Protein 6PUQ (pdb70)

Solvent-accessible surface area: 8574 Å² total; per-residue (Å²): 132,72,6,97,75,1,74,8,73,21,0,10,0,0,14,1,26,79,74,32,62,2,68,103,18,0,51,54,0,0,79,81,0,68,81,46,8,133,14,160,98,9,83,53,26,27,6,56,183,37,85,18,86,94,56,4,23,111,22,121,57,67,6,0,4,0,0,0,0,14,24,66,56,118,163,23,43,0,52,148,4,14,60,19,2,56,86,11,36,101,32,166,176,45,116,90,124,21,0,111,129,10,39,0,0,0,0,0,0,4,9,25,103,125,124,83,62,57,141,75,29,1,64,1,0,65,15,0,15,104,63,0,27,114,1,5,4,107,100,12,4,77,50,11,75,5,23,56,87,70,123,148,54,95,4,51,105,33,0,42,61,18,0,56,98,0,14,118,109,2,137

InterPro domains:
  IPR001226 Flavodoxin, conserved site [PS00201] (90-106)
  IPR007197 Radical SAM [PF04055] (360-537)
  IPR007197 Radical SAM [PS51918] (346-583)
  IPR007197 Radical SAM [SFLDS00029] (304-613)
  IPR008254 Flavodoxin/nitric oxide synthase [PF00258] (90-239)
  IPR008254 Flavodoxin/nitric oxide synthase [PS50902] (88-244)
  IPR013785 Aldolase-type TIM barrel [G3DSA:3.20.20.70] (288-625)
  IPR013917 tRNA wybutosine-synthesis [PF08608] (541-611)
  IPR029039 Flavoprotein-like superfamily [G3DSA:3.40.50.360] (50-260)
  IPR029039 Flavoprotein-like superfamily [SSF52218] (87-249)
  IPR034556 S-adenosyl-L-methionine-dependent tRNA 4-demethylwyosine synthase [PTHR13930] (19-675)
  IPR034556 S-adenosyl-L-methionine-dependent tRNA 4-demethylwyosine synthase [SFLDF00284] (304-613)
  IPR058240 Radical SAM superfamily [SSF102114] (359-538)

Sequence (171 aa):
RRKKLTDISACSINIFYSTLGGSTQKFAEHVADDRIRSSLQTELVEILNLDYIDLDEYFSKKGNSNTVYLVLLLPSYAIESSIDYFLLSSALQTTIDDFFRIVARPLEKLRGFAVLGFGDFEQYAGDLFCCYQAIAADQRLAKKLGAQQRIAPLGVVNNVKLEEKKAQVVYEAMMEAWTDLFLQYAK

Secondary structure (DSSP, 8-state):
-HHHHTT-SEEEEEE--SSSHHHHHHHHHHHHHHHHHT-S-EEEEETTTS-HHHHHSS--TTEEEEEEEE--SS--HHHHHHHHHHHHHH-TTS-S-TTTTSSEEEEEEEE-HHHH-STTTTHHHHHHHHHHHHTT--B-SPPEEEETTS-HHHHHHHHHHHHHHHHHHH-

Structure (mmCIF, N/CA/C/O backbone):
data_6PUQ
#
_entry.id   6PUQ
#
_cell.length_a   28.298
_cell.length_b   73.087
_cell.length_c   42.518
_cell.angle_alpha   90.000
_cell.angle_beta   91.860
_cell.angle_gamma   90.000
#
_symmetry.space_group_name_H-M   'P 1 21 1'
#
loop_
_entity.id
_entity.type
_entity.pdbx_description
1 polymer 'Wybutosine biosynthesis protein Tyw1'
2 non-polymer 'FLAVIN MONONUCLEOTIDE'
3 non-polymer 'MAGNESIUM ION'
4 non-polymer DI(HYDROXYETHYL)ETHER
5 non-polymer 'ACETATE ION'
6 water water
#
loop_
_atom_site.group_PDB
_atom_site.id
_atom_site.type_symbol
_atom_site.label_atom_id
_atom_site.label_alt_id
_atom_site.label_comp_id
_atom_site.label_asym_id
_atom_site.label_entity_id
_atom_site.label_seq_id
_atom_site.pdbx_PDB_ins_code
_atom_site.Cartn_x
_atom_site.Cartn_y
_atom_site.Cartn_z
_atom_site.occupancy
_atom_site.B_iso_or_equiv
_atom_site.auth_seq_id
_atom_site.auth_comp_id
_atom_site.auth_asym_id
_atom_site.auth_atom_id
_atom_site.pdbx_PDB_model_num
ATOM 1 N N A ARG A 1 49 ? -9.050 -39.663 -11.918 0.50 42.41 78 ARG A N 1
ATOM 2 N N B ARG A 1 49 ? -10.210 -39.053 -11.972 0.50 45.05 78 ARG A N 1
ATOM 3 C CA A ARG A 1 49 ? -9.437 -38.362 -12.451 0.50 43.31 78 ARG A CA 1
ATOM 4 C CA B ARG A 1 49 ? -10.310 -37.666 -12.410 0.50 43.07 78 ARG A CA 1
ATOM 5 C C A ARG A 1 49 ? -8.414 -37.277 -12.120 0.50 45.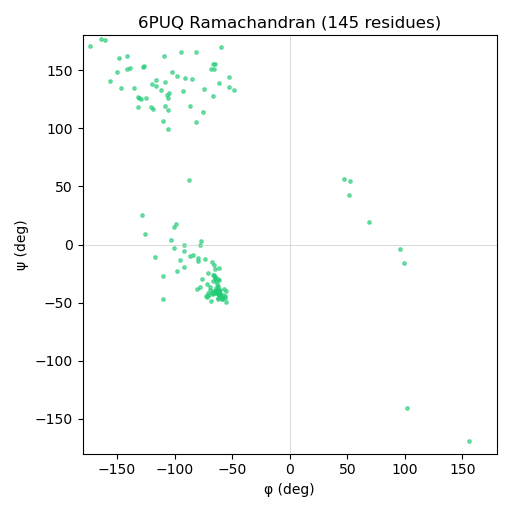34 78 ARG A C 1
ATOM 6 C C B ARG A 1 49 ? -9.036 -36.876 -12.095 0.50 45.81 78 ARG A C 1
ATOM 7 O O A ARG A 1 49 ? -7.707 -37.337 -11.107 0.50 38.87 78 ARG A O 1
ATOM 8 O O B ARG A 1 49 ? -8.527 -36.916 -10.973 0.50 44.30 78 ARG A O 1
ATOM 23 N N A LYS A 1 50 ? -8.365 -36.272 -12.992 0.50 43.70 79 LYS A N 1
ATOM 24 N N B LYS A 1 50 ? -8.533 -36.152 -13.098 0.50 43.87 79 LYS A N 1
ATOM 25 C CA A LYS A 1 50 ? -7.345 -35.235 -12.910 0.50 45.63 79 LYS A CA 1
ATOM 26 C CA B LYS A 1 50 ? -7.379 -35.286 -12.888 0.50 45.65 79 LYS A CA 1
ATOM 27 C C A LYS A 1 50 ? -7.646 -34.214 -11.818 0.50 43.36 79 LYS A C 1
ATOM 28 C C B LYS A 1 50 ? -7.653 -34.212 -11.843 0.50 43.36 79 LYS A C 1
ATOM 29 O O A LYS A 1 50 ? -6.711 -33.647 -11.240 0.50 38.43 79 LYS A O 1
ATOM 30 O O B LYS A 1 50 ? -6.705 -33.607 -11.326 0.50 38.45 79 LYS A O 1
ATOM 41 N N . LEU A 1 51 ? -8.926 -33.966 -11.517 1.00 37.39 80 LEU A N 1
ATOM 42 C CA . LEU A 1 51 ? -9.251 -33.071 -10.408 1.00 40.48 80 LEU A CA 1
ATOM 43 C C . LEU A 1 51 ? -8.747 -33.629 -9.087 1.00 40.16 80 LEU A C 1
ATOM 44 O O . LEU A 1 51 ? -8.213 -32.887 -8.253 1.00 40.80 80 LEU A O 1
ATOM 49 N N . THR A 1 52 ? -8.926 -34.935 -8.864 1.00 38.47 81 THR A N 1
ATOM 50 C CA . THR A 1 52 ? -8.412 -35.544 -7.644 1.00 40.39 81 THR A CA 1
ATOM 51 C C . THR A 1 52 ? -6.892 -35.502 -7.601 1.00 35.07 81 THR A C 1
ATOM 52 O O . THR A 1 52 ? -6.303 -35.477 -6.514 1.00 41.52 81 THR A O 1
ATOM 56 N N . ASP A 1 53 ? -6.248 -35.490 -8.772 1.00 38.27 82 ASP A N 1
ATOM 57 C CA . ASP A 1 53 ? -4.795 -35.387 -8.846 1.00 40.54 82 ASP A CA 1
ATOM 58 C C . ASP A 1 53 ? -4.291 -34.048 -8.321 1.00 38.56 82 ASP A C 1
ATOM 59 O O . ASP A 1 53 ? -3.146 -33.951 -7.860 1.00 40.02 82 ASP A O 1
ATOM 64 N N . ILE A 1 54 ? -5.105 -33.000 -8.410 1.00 31.67 83 ILE A N 1
ATOM 65 C CA . ILE A 1 54 ? -4.728 -31.699 -7.880 1.00 32.97 83 ILE A CA 1
ATOM 66 C C . ILE A 1 54 ? -5.340 -31.464 -6.499 1.00 33.92 83 ILE A C 1
ATOM 67 O O . ILE A 1 54 ? -5.373 -30.330 -6.023 1.00 31.08 83 ILE A O 1
ATOM 72 N N . SER A 1 55 ? -5.790 -32.536 -5.837 1.00 29.52 84 SER A N 1
ATOM 73 C CA . SER A 1 55 ? -6.342 -32.493 -4.485 1.00 33.29 84 SER A CA 1
ATOM 74 C C . SER A 1 55 ? -7.431 -31.438 -4.362 1.00 28.95 84 SER A C 1
ATOM 75 O O . SER A 1 55 ? -7.492 -30.693 -3.383 1.00 31.40 84 SER A O 1
ATOM 78 N N . ALA A 1 56 ? -8.301 -31.371 -5.367 1.00 30.33 85 ALA A N 1
ATOM 79 C CA . ALA A 1 56 ? -9.367 -30.383 -5.394 1.00 28.60 85 ALA A CA 1
ATOM 80 C C . ALA A 1 56 ? -10.701 -31.069 -5.628 1.00 30.73 85 ALA A C 1
ATOM 81 O O . ALA A 1 56 ? -10.767 -32.131 -6.253 1.00 31.88 85 ALA A O 1
ATOM 83 N N . CYS A 1 57 ? -11.768 -30.438 -5.139 1.00 27.33 86 CYS A N 1
ATOM 84 C CA . CYS A 1 57 ? -13.121 -30.898 -5.421 1.00 30.26 86 CYS A CA 1
ATOM 85 C C . CYS A 1 57 ? -13.783 -30.138 -6.559 1.00 34.41 86 CYS A C 1
ATOM 86 O O . CYS A 1 57 ? -14.719 -30.665 -7.173 1.00 33.11 86 CYS A O 1
ATOM 89 N N . SER A 1 58 ? -13.328 -28.922 -6.847 1.00 24.86 87 SER A N 1
ATOM 90 C CA . SER A 1 58 ? -13.902 -28.096 -7.905 1.00 27.97 87 SER A CA 1
ATOM 91 C C . SER A 1 58 ? -13.024 -26.862 -8.053 1.00 22.61 87 SER A C 1
ATOM 92 O O . SER A 1 58 ? -12.124 -26.614 -7.246 1.00 20.50 87 SER A O 1
ATOM 95 N N . ILE A 1 59 ? -13.293 -26.091 -9.100 1.00 26.12 88 ILE A N 1
ATOM 96 C CA . ILE A 1 59 ? -12.514 -24.899 -9.399 1.00 22.87 88 ILE A CA 1
ATOM 97 C C . ILE A 1 59 ? -13.484 -23.750 -9.593 1.00 23.19 88 ILE A C 1
ATOM 98 O O . ILE A 1 59 ? -14.437 -23.871 -10.374 1.00 25.06 88 ILE A O 1
ATOM 103 N N . ASN A 1 60 ? -13.290 -22.672 -8.837 1.00 19.07 89 ASN A N 1
ATOM 104 C CA . ASN A 1 60 ? -14.062 -21.444 -8.992 1.00 21.76 89 ASN A CA 1
ATOM 105 C C . ASN A 1 60 ? -13.174 -20.412 -9.668 1.00 26.17 89 ASN A C 1
ATOM 106 O O . ASN A 1 60 ? -12.057 -20.154 -9.201 1.00 20.65 89 ASN A O 1
ATOM 111 N N . ILE A 1 61 ? -13.652 -19.845 -10.774 1.00 19.10 90 ILE A N 1
ATOM 112 C CA . ILE A 1 61 ? -12.925 -18.794 -11.479 1.00 20.69 90 ILE A CA 1
ATOM 113 C C . ILE A 1 61 ? -13.698 -17.498 -11.283 1.00 22.88 90 ILE A C 1
ATOM 114 O O . ILE A 1 61 ? -14.784 -17.305 -11.855 1.00 21.63 90 ILE A O 1
ATOM 119 N N . PHE A 1 62 ? -13.149 -16.633 -10.439 1.00 16.81 91 PHE A N 1
ATOM 120 C CA . PHE A 1 62 ? -13.705 -15.318 -10.168 1.00 14.74 91 PHE A CA 1
ATOM 121 C C . PHE A 1 62 ? -13.115 -14.297 -11.126 1.00 20.41 91 PHE A C 1
ATOM 122 O O . PHE A 1 62 ? -11.926 -14.355 -11.472 1.00 19.08 91 PHE A O 1
ATOM 130 N N . TYR A 1 63 ? -13.946 -13.348 -11.545 1.00 17.37 92 TYR A N 1
ATOM 131 C CA . TYR A 1 63 ? -13.423 -12.268 -12.362 1.00 14.92 92 TYR A CA 1
ATOM 132 C C . TYR A 1 63 ? -14.222 -11.013 -12.077 1.00 17.72 92 TYR A C 1
ATOM 133 O O . TYR A 1 63 ? -15.333 -11.062 -11.536 1.00 17.66 92 TYR A O 1
ATOM 142 N N . SER A 1 64 ? -13.624 -9.884 -12.423 1.00 20.52 93 SER A N 1
ATOM 143 C CA . SER A 1 64 ? -14.313 -8.609 -12.517 1.00 20.15 93 SER A CA 1
ATOM 144 C C . SER A 1 64 ? -14.041 -8.044 -13.899 1.00 21.83 93 SER A C 1
ATOM 145 O O . SER A 1 64 ? -13.026 -8.379 -14.523 1.00 17.60 93 SER A O 1
ATOM 148 N N . THR A 1 65 ? -14.961 -7.204 -14.387 1.00 20.42 94 THR A N 1
ATOM 149 C CA . THR A 1 65 ? -14.802 -6.620 -15.713 1.00 20.75 94 THR A CA 1
ATOM 150 C C . THR A 1 65 ? -15.589 -5.316 -15.790 1.00 27.68 94 THR A C 1
ATOM 151 O O . THR A 1 65 ? -16.694 -5.212 -15.243 1.00 27.04 94 THR A O 1
ATOM 155 N N . LEU A 1 66 ? -14.995 -4.321 -16.455 1.00 28.49 95 LEU A N 1
ATOM 156 C CA . LEU A 1 66 ? -15.651 -3.069 -16.814 1.00 23.62 95 LEU A CA 1
ATOM 157 C C . LEU A 1 66 ? -15.884 -2.947 -18.312 1.00 34.27 95 LEU A C 1
ATOM 158 O O . LEU A 1 66 ? -16.981 -2.577 -18.741 1.00 33.66 95 LEU A O 1
ATOM 163 N N . GLY A 1 67 ? -14.870 -3.250 -19.125 1.00 26.63 96 GLY A N 1
ATOM 164 C CA . GLY A 1 67 ? -15.008 -3.234 -20.567 1.00 26.98 96 GLY A CA 1
ATOM 165 C C . GLY A 1 67 ? -15.393 -4.551 -21.199 1.00 25.48 96 GLY A C 1
ATOM 166 O O . GLY A 1 67 ? -15.599 -4.603 -22.415 1.00 28.68 96 GLY A O 1
ATOM 167 N N . GLY A 1 68 ? -15.469 -5.635 -20.417 1.00 22.13 97 GLY A N 1
ATOM 168 C CA . GLY A 1 68 ? -15.886 -6.930 -20.908 1.00 21.17 97 GLY A CA 1
ATOM 169 C C . GLY A 1 68 ? -14.773 -7.913 -21.233 1.00 22.48 97 GLY A C 1
ATOM 170 O O . GLY A 1 68 ? -15.054 -9.113 -21.357 1.00 21.80 97 GLY A O 1
ATOM 171 N N . SER A 1 69 ? -13.522 -7.462 -21.372 1.00 22.37 98 SER A N 1
ATOM 172 C CA . SER A 1 69 ? -12.500 -8.375 -21.876 1.00 20.15 98 SER A CA 1
ATOM 173 C C . SER A 1 69 ? -12.133 -9.442 -20.850 1.00 18.33 98 SER A C 1
ATOM 174 O O . SER A 1 69 ? -11.977 -10.614 -21.207 1.00 19.57 98 SER A O 1
ATOM 177 N N . THR A 1 70 ? -11.998 -9.071 -19.572 1.00 22.04 99 THR A N 1
ATOM 178 C CA . THR A 1 70 ? -11.636 -10.090 -18.586 1.00 21.58 99 THR A CA 1
ATOM 179 C C . THR A 1 70 ? -12.699 -11.178 -18.498 1.00 20.50 99 THR A C 1
ATOM 180 O O . THR A 1 70 ? -12.376 -12.342 -18.224 1.00 23.23 99 THR A O 1
ATOM 184 N N . GLN A 1 71 ? -13.968 -10.837 -18.747 1.00 20.96 100 GLN A N 1
ATOM 185 C CA . GLN A 1 71 ? -14.987 -11.874 -18.777 1.00 19.85 100 GLN A CA 1
ATOM 186 C C . GLN A 1 71 ? -14.716 -12.875 -19.889 1.00 19.70 100 GLN A C 1
ATOM 187 O O . GLN A 1 71 ? -14.801 -14.090 -19.681 1.00 22.65 100 GLN A O 1
ATOM 193 N N . LYS A 1 72 ? -14.392 -12.383 -21.085 1.00 19.56 101 LYS A N 1
ATOM 194 C CA . LYS A 1 72 ? -14.037 -13.293 -22.168 1.00 23.09 101 LYS A CA 1
ATOM 195 C C . LYS A 1 72 ? -12.819 -14.133 -21.804 1.00 23.22 101 LYS A C 1
ATOM 196 O O . LYS A 1 72 ? -12.797 -15.347 -22.040 1.00 20.60 101 LYS A O 1
ATOM 202 N N . PHE A 1 73 ? -11.803 -13.512 -21.201 1.00 22.91 102 PHE A N 1
ATOM 203 C CA . PHE A 1 73 ? -10.608 -14.268 -20.842 1.00 24.81 102 PHE A CA 1
ATOM 204 C C . PHE A 1 73 ? -10.925 -15.336 -19.798 1.00 21.00 102 PHE A C 1
ATOM 205 O O . PHE A 1 73 ? -10.419 -16.459 -19.877 1.00 21.58 102 PHE A O 1
ATOM 213 N N . ALA A 1 74 ? -11.785 -15.012 -18.827 1.00 19.27 103 ALA A N 1
ATOM 214 C CA . ALA A 1 74 ? -12.204 -15.997 -17.832 1.00 19.85 103 ALA A CA 1
ATOM 215 C C . ALA A 1 74 ? -12.921 -17.173 -18.476 1.00 22.98 103 ALA A C 1
ATOM 216 O O . ALA A 1 74 ? -12.691 -18.327 -18.099 1.00 20.41 103 ALA A O 1
ATOM 218 N N . GLU A 1 75 ? -13.803 -16.903 -19.451 1.00 23.50 104 GLU A N 1
ATOM 219 C CA . GLU A 1 75 ? -14.481 -17.992 -20.145 1.00 23.14 104 GLU A CA 1
ATOM 220 C C . GLU A 1 75 ? -13.484 -18.883 -20.886 1.00 23.86 104 GLU A C 1
ATOM 221 O O . GLU A 1 75 ? -13.625 -20.115 -20.899 1.00 24.78 104 GLU A O 1
ATOM 227 N N . HIS A 1 76 ? -12.442 -18.281 -21.466 1.00 25.23 105 HIS A N 1
ATOM 228 C CA . HIS A 1 76 ? -11.442 -19.042 -22.209 1.00 22.41 105 HIS A CA 1
ATOM 229 C C . HIS A 1 76 ? -10.592 -19.897 -21.280 1.00 24.29 105 HIS A C 1
ATOM 230 O O . HIS A 1 76 ? -10.309 -21.063 -21.581 1.00 26.51 105 HIS A O 1
ATOM 237 N N . VAL A 1 77 ? -10.170 -19.326 -20.148 1.00 24.63 106 VAL A N 1
ATOM 238 C CA . VAL A 1 77 ? -9.410 -20.081 -19.156 1.00 22.19 106 VAL A CA 1
ATOM 239 C C . VAL A 1 77 ? -10.248 -21.228 -18.613 1.00 22.88 106 VAL A C 1
ATOM 240 O O . VAL A 1 77 ? -9.761 -22.354 -18.441 1.00 24.86 106 VAL A O 1
ATOM 244 N N . ALA A 1 78 ? -11.524 -20.958 -18.336 1.00 21.20 107 ALA A N 1
ATOM 245 C CA . ALA A 1 78 ? -12.417 -21.995 -17.839 1.00 20.35 107 ALA A CA 1
ATOM 246 C C . ALA A 1 78 ? -12.521 -23.154 -18.822 1.00 25.37 107 ALA A C 1
ATOM 247 O O . ALA A 1 78 ? -12.451 -24.321 -18.425 1.00 26.02 107 ALA A O 1
ATOM 249 N N A ASP A 1 79 ? -12.682 -22.850 -20.112 0.50 25.78 108 ASP A N 1
ATOM 250 N N B ASP A 1 79 ? -12.692 -22.847 -20.113 0.50 25.78 108 ASP A N 1
ATOM 251 C CA A ASP A 1 79 ? -12.797 -23.908 -21.112 0.50 28.98 108 ASP A CA 1
ATOM 252 C CA B ASP A 1 79 ? -12.795 -23.898 -21.123 0.50 28.99 108 ASP A CA 1
ATOM 253 C C A ASP A 1 79 ? -11.504 -24.703 -21.233 0.50 32.43 108 ASP A C 1
ATOM 254 C C B ASP A 1 79 ? -11.506 -24.705 -21.214 0.50 32.44 108 ASP A C 1
ATOM 255 O O A ASP A 1 79 ? -11.535 -25.922 -21.439 0.50 31.92 108 ASP A O 1
ATOM 256 O O B ASP A 1 79 ? -11.543 -25.929 -21.379 0.50 31.91 108 ASP A O 1
ATOM 265 N N . ARG A 1 80 ? -10.355 -24.036 -21.104 1.00 27.10 109 ARG A N 1
ATOM 266 C CA . ARG A 1 80 ? -9.087 -24.755 -21.147 1.00 31.01 109 ARG A CA 1
ATOM 267 C C . ARG A 1 80 ? -8.954 -25.709 -19.962 1.00 26.01 109 ARG A C 1
ATOM 268 O O . ARG A 1 80 ? -8.530 -26.858 -20.132 1.00 31.86 109 ARG A O 1
ATOM 276 N N . ILE A 1 81 ? -9.360 -25.272 -18.761 1.00 26.11 110 ILE A N 1
ATOM 277 C CA . ILE A 1 81 ? -9.288 -26.129 -17.575 1.00 25.83 110 ILE A CA 1
ATOM 278 C C . ILE A 1 81 ? -10.290 -27.280 -17.653 1.00 33.63 110 ILE A C 1
ATOM 279 O O . ILE A 1 81 ? -10.000 -28.404 -17.222 1.00 32.76 110 ILE A O 1
ATOM 284 N N . ARG A 1 82 ? -11.493 -27.021 -18.160 1.00 31.99 111 ARG A N 1
ATOM 285 C CA . ARG A 1 82 ? -12.444 -28.112 -18.351 1.00 32.17 111 ARG A CA 1
ATOM 286 C C . ARG A 1 82 ? -11.846 -29.209 -19.223 1.00 27.50 111 ARG A C 1
ATOM 287 O O . ARG A 1 82 ? -11.936 -30.392 -18.889 1.00 39.77 111 ARG A O 1
ATOM 295 N N . SER A 1 83 ? -11.213 -28.833 -20.337 1.00 29.91 112 SER A N 1
ATOM 296 C CA . SER A 1 83 ? -10.644 -29.836 -21.239 1.00 34.03 112 SER A CA 1
ATOM 297 C C . SER A 1 83 ? -9.460 -30.550 -20.602 1.00 45.66 112 SER A C 1
ATOM 298 O O . SER A 1 83 ? -9.386 -31.784 -20.622 1.00 46.19 112 SER A O 1
ATOM 301 N N . SER A 1 84 ? -8.516 -29.789 -20.037 1.00 38.50 113 SER A N 1
ATOM 302 C CA . SER A 1 84 ? -7.299 -30.395 -19.506 1.00 39.01 113 SER A CA 1
ATOM 303 C C . SER A 1 84 ? -7.608 -31.386 -18.396 1.00 37.22 113 SER A C 1
ATOM 304 O O . SER A 1 84 ? -7.043 -32.484 -18.360 1.00 51.21 113 SER A O 1
ATOM 307 N N . LEU A 1 85 ? -8.498 -31.021 -17.483 1.00 32.65 114 LEU A N 1
ATOM 308 C CA . LEU A 1 85 ? -8.877 -31.900 -16.389 1.00 39.65 114 LEU A CA 1
ATOM 309 C C . LEU A 1 85 ? -10.090 -32.757 -16.721 1.00 36.01 114 LEU A C 1
ATOM 310 O O . LEU A 1 85 ? -10.505 -33.557 -15.879 1.00 42.90 114 LEU A O 1
ATOM 315 N N . GLN A 1 86 ? -10.654 -32.604 -17.916 1.00 42.00 115 GLN A N 1
ATOM 316 C CA . GLN A 1 86 ? -11.814 -33.376 -18.355 1.00 46.46 115 GLN A CA 1
ATOM 317 C C . GLN A 1 86 ? -12.877 -33.397 -17.256 1.00 37.58 115 GLN A C 1
ATOM 318 O O . GLN A 1 86 ? -13.300 -34.441 -16.762 1.00 40.00 115 GLN A O 1
ATOM 324 N N . THR A 1 87 ? -13.280 -32.195 -16.848 1.00 37.23 116 THR A N 1
ATOM 325 C CA . THR A 1 87 ? -14.231 -32.016 -15.765 1.00 33.38 116 THR A CA 1
ATOM 326 C C . THR A 1 87 ? -15.208 -30.916 -16.138 1.00 29.08 116 THR A C 1
ATOM 327 O O . THR A 1 87 ? -14.893 -30.011 -16.915 1.00 34.96 116 THR A O 1
ATOM 331 N N . GLU A 1 88 ? -16.409 -31.014 -15.583 1.00 32.93 117 GLU A N 1
ATOM 332 C CA . GLU A 1 88 ? -17.391 -29.947 -15.661 1.00 38.52 117 GLU A CA 1
ATOM 333 C C . GLU A 1 88 ? -17.491 -29.166 -14.360 1.00 30.48 117 GLU A C 1
ATOM 334 O O . GLU A 1 88 ? -18.327 -28.261 -14.253 1.00 30.65 117 GLU A O 1
ATOM 340 N N . LEU A 1 89 ? -16.647 -29.492 -13.378 1.00 32.49 118 LEU A N 1
ATOM 341 C CA . LEU A 1 89 ? -16.683 -28.879 -12.049 1.00 30.56 118 LEU A CA 1
ATOM 342 C C . LEU A 1 89 ? -15.834 -27.608 -12.024 1.00 36.75 118 LEU A C 1
ATOM 343 O O . LEU A 1 89 ? -14.911 -27.448 -11.223 1.00 31.73 118 LEU A O 1
ATOM 348 N N . VAL A 1 90 ? -16.171 -26.703 -12.939 1.00 29.51 119 VAL A N 1
ATOM 349 C CA . VAL A 1 90 ? -15.521 -25.405 -13.073 1.00 26.30 119 VAL A CA 1
ATOM 350 C C . VAL A 1 90 ? -16.622 -24.359 -13.157 1.00 29.43 119 VAL A C 1
ATOM 351 O O . VAL A 1 90 ? -17.451 -24.402 -14.077 1.00 32.99 119 VAL A O 1
ATOM 355 N N . GLU A 1 91 ? -16.652 -23.444 -12.191 1.00 26.16 120 GLU A N 1
ATOM 356 C CA . GLU A 1 91 ? -17.634 -22.367 -12.142 1.00 31.93 120 GLU A CA 1
ATOM 357 C C . GLU A 1 91 ? -16.957 -21.041 -12.466 1.00 28.60 120 GLU A C 1
ATOM 358 O O . GLU A 1 91 ? -15.843 -20.779 -12.005 1.00 28.67 120 GLU A O 1
ATOM 364 N N . ILE A 1 92 ? -17.635 -20.199 -13.243 1.00 24.59 121 ILE A N 1
ATOM 365 C CA . ILE A 1 92 ? -17.194 -18.830 -13.488 1.00 24.82 121 ILE A CA 1
ATOM 366 C C . ILE A 1 92 ? -18.111 -17.892 -12.718 1.00 26.22 121 ILE A C 1
ATOM 367 O O . ILE A 1 92 ? -19.339 -17.970 -12.849 1.00 23.69 121 ILE A O 1
ATOM 372 N N . LEU A 1 93 ? -17.524 -16.992 -11.927 1.00 22.01 122 LEU A N 1
ATOM 373 C CA . LE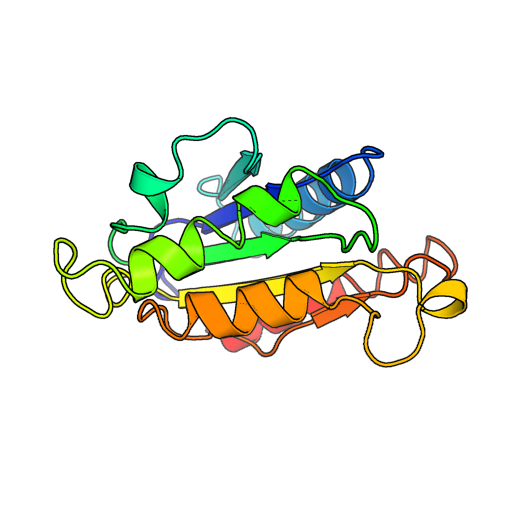U A 1 93 ? -18.290 -16.141 -11.028 1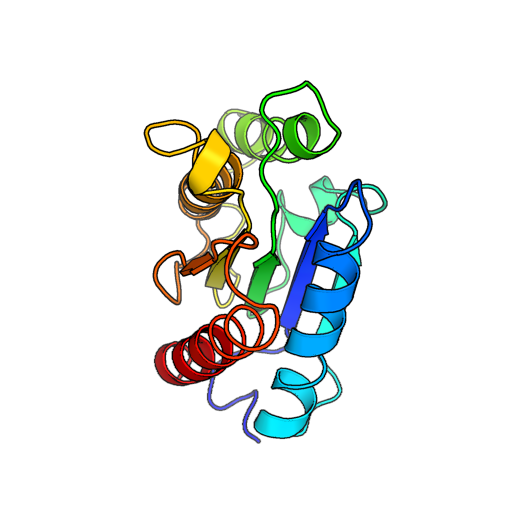.00 21.47 122 LEU A CA 1
ATOM 374 C C . LEU A 1 93 ? -17.860 -14.687 -11.171 1.00 23.27 122 LEU A C 1
ATOM 375 O O . LEU A 1 93 ? -16.669 -14.371 -11.064 1.00 21.75 122 LEU A O 1
ATOM 380 N N . ASN A 1 94 ? -18.826 -13.804 -11.407 1.00 17.20 123 ASN A N 1
ATOM 381 C CA . ASN A 1 94 ? -18.551 -12.374 -11.522 1.00 16.99 123 ASN A CA 1
ATOM 382 C C . ASN A 1 94 ? -18.574 -11.755 -10.127 1.00 20.78 123 ASN A C 1
ATOM 383 O O . ASN A 1 94 ? -19.601 -11.796 -9.427 1.00 18.39 123 ASN A O 1
ATOM 388 N N . LEU A 1 95 ? -17.437 -11.189 -9.722 1.00 19.08 124 LEU A N 1
ATOM 389 C CA . LEU A 1 95 ? -17.278 -10.676 -8.367 1.00 17.62 124 LEU A CA 1
ATOM 390 C C . LEU A 1 95 ? -18.258 -9.561 -8.049 1.00 24.11 124 LEU A C 1
ATOM 391 O O . LEU A 1 95 ? -18.501 -9.283 -6.873 1.00 21.78 124 LEU A O 1
ATOM 396 N N . ASP A 1 96 ? -18.819 -8.907 -9.065 1.00 20.66 125 ASP A N 1
ATOM 397 C CA . ASP A 1 96 ? -19.751 -7.830 -8.803 1.00 23.08 125 ASP A CA 1
ATOM 398 C C . ASP A 1 96 ? -21.145 -8.332 -8.447 1.00 21.94 125 ASP A C 1
ATOM 399 O O . ASP A 1 96 ? -21.955 -7.539 -7.963 1.00 22.27 125 ASP A O 1
ATOM 404 N N . TYR A 1 97 ? -21.453 -9.611 -8.683 1.00 19.52 126 TYR A N 1
ATOM 405 C CA . TYR A 1 97 ? -22.833 -10.080 -8.549 1.00 19.36 126 TYR A CA 1
ATOM 406 C C . TYR A 1 97 ? -22.978 -11.267 -7.608 1.00 25.94 126 TYR A C 1
ATOM 407 O O . TYR A 1 97 ? -24.066 -11.847 -7.523 1.00 29.86 126 TYR A O 1
ATOM 416 N N . ILE A 1 98 ? -21.933 -11.629 -6.879 1.00 19.48 127 ILE A N 1
ATOM 417 C CA . ILE A 1 98 ? -22.012 -12.700 -5.896 1.00 20.79 127 ILE A CA 1
ATOM 418 C C . ILE A 1 98 ? -21.937 -12.085 -4.510 1.00 20.70 127 ILE A C 1
ATOM 419 O O . ILE A 1 98 ? -21.532 -10.934 -4.335 1.00 23.01 127 ILE A O 1
ATOM 424 N N . ASP A 1 99 ? -22.353 -12.862 -3.512 1.00 19.25 128 ASP A N 1
ATOM 425 C CA . ASP A 1 99 ? -22.188 -12.472 -2.117 1.00 22.01 128 ASP A CA 1
ATOM 426 C C . ASP A 1 99 ? -20.758 -12.802 -1.708 1.00 21.51 128 ASP A C 1
ATOM 427 O O . ASP A 1 99 ? -20.422 -13.972 -1.509 1.00 22.07 128 ASP A O 1
ATOM 432 N N . LEU A 1 100 ? -19.917 -11.773 -1.590 1.00 22.83 129 LEU A N 1
ATOM 433 C CA . LEU A 1 100 ? -18.501 -12.011 -1.301 1.00 19.75 129 LEU A CA 1
ATOM 434 C C . LEU A 1 100 ? -18.299 -12.688 0.049 1.00 23.26 129 LEU A C 1
ATOM 435 O O . LEU A 1 100 ? -17.324 -13.432 0.226 1.00 25.06 129 LEU A O 1
ATOM 440 N N . ASP A 1 101 ? -19.199 -12.456 1.010 1.00 21.71 130 ASP A N 1
ATOM 441 C CA . ASP A 1 101 ? -19.066 -13.131 2.300 1.00 23.08 130 ASP A CA 1
ATOM 442 C C . ASP A 1 101 ? -19.170 -14.640 2.143 1.00 24.51 130 ASP A C 1
ATOM 443 O O . ASP A 1 101 ? -18.495 -15.389 2.857 1.00 27.34 130 ASP A O 1
ATOM 448 N N . GLU A 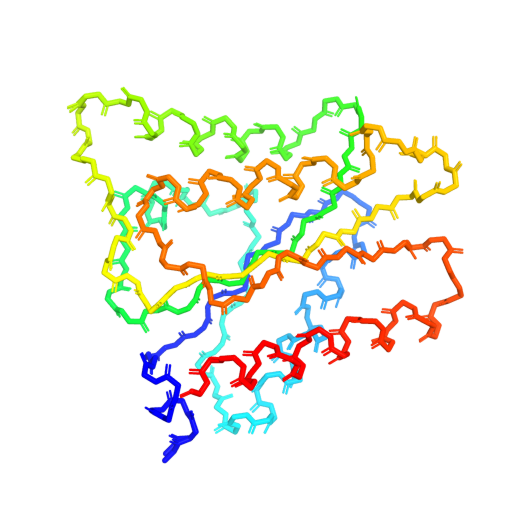1 102 ? -20.013 -15.107 1.215 1.00 23.30 131 GLU A N 1
ATOM 449 C CA . GLU A 1 102 ? -20.197 -16.544 1.030 1.00 22.53 131 GLU A CA 1
ATOM 450 C C . GLU A 1 102 ? -18.935 -17.225 0.518 1.00 32.60 131 GLU A C 1
ATOM 451 O O . GLU A 1 102 ? -18.744 -18.423 0.755 1.00 31.08 131 GLU A O 1
ATOM 457 N N . TYR A 1 103 ? -18.069 -16.494 -0.185 1.00 21.09 132 TYR A N 1
ATOM 458 C CA . TYR A 1 103 ? -16.895 -17.100 -0.802 1.00 18.68 132 TYR A CA 1
ATOM 459 C C . TYR A 1 103 ? -15.572 -16.703 -0.160 1.00 19.83 132 TYR A C 1
ATOM 460 O O . TYR A 1 103 ? -14.612 -17.472 -0.248 1.00 21.87 132 TYR A O 1
ATOM 469 N N . PHE A 1 104 ? -15.478 -15.531 0.468 1.00 18.44 133 PHE A N 1
ATOM 470 C CA . PHE A 1 104 ? -14.185 -15.071 0.969 1.00 17.18 133 PHE A CA 1
ATOM 471 C C . PHE A 1 104 ? -14.093 -14.899 2.483 1.00 21.73 133 PHE A C 1
ATOM 472 O O . PHE A 1 104 ? -12.983 -14.743 2.991 1.00 23.57 133 PHE A O 1
ATOM 480 N N . SER A 1 105 ? -15.197 -14.948 3.225 1.00 23.81 134 SER A N 1
ATOM 481 C CA . SER A 1 105 ? -15.124 -15.025 4.684 1.00 23.64 134 SER A CA 1
ATOM 482 C C . SER A 1 105 ? -15.346 -16.448 5.174 1.00 32.88 134 SER A C 1
ATOM 483 O O . SER A 1 105 ? -15.299 -16.707 6.384 1.00 31.59 134 SER A O 1
ATOM 486 N N . LYS A 1 106 ? -15.616 -17.356 4.249 1.00 31.18 135 LYS A N 1
ATOM 487 C CA A LYS A 1 106 ? -15.754 -18.778 4.512 0.50 36.92 135 LYS A CA 1
ATOM 488 C CA B LYS A 1 106 ? -15.748 -18.778 4.511 0.50 36.92 135 LYS A CA 1
ATOM 489 C C . LYS A 1 106 ? -15.495 -19.495 3.196 1.00 41.09 135 LYS A C 1
ATOM 490 O O . LYS A 1 106 ? -15.711 -18.931 2.116 1.00 38.40 135 LYS A O 1
ATOM 501 N N . GLY A 1 107 ? -15.023 -20.728 3.286 1.00 44.64 136 GLY A N 1
ATOM 502 C CA . GLY A 1 107 ? -14.647 -21.399 2.057 1.00 44.75 136 GLY A CA 1
ATOM 503 C C . GLY A 1 107 ? -14.876 -22.890 2.045 1.00 50.12 136 GLY A C 1
ATOM 504 O O . GLY A 1 107 ? -14.526 -23.590 3.000 1.00 56.64 136 GLY A O 1
ATOM 505 N N . ASN A 1 108 ? -15.450 -23.386 0.953 1.00 36.94 137 ASN A N 1
ATOM 506 C CA . ASN A 1 108 ? -15.682 -24.816 0.832 1.00 40.99 137 ASN A CA 1
ATOM 507 C C . ASN A 1 108 ? -14.357 -25.557 0.751 1.00 36.40 137 ASN A C 1
ATOM 508 O O . ASN A 1 108 ? -13.496 -25.231 -0.073 1.00 31.15 137 ASN A O 1
ATOM 513 N N . SER A 1 109 ? -14.201 -26.557 1.614 1.00 29.22 138 SER A N 1
ATOM 514 C CA . SER A 1 109 ? -12.971 -27.328 1.673 1.00 26.00 138 SER A CA 1
ATOM 515 C C . SER A 1 109 ? -12.591 -27.863 0.302 1.00 33.86 138 SER A C 1
ATOM 516 O O . SER A 1 109 ? -13.439 -28.346 -0.452 1.00 33.40 138 SER A O 1
ATOM 519 N N . ASN A 1 110 ? -11.302 -27.737 -0.015 1.00 31.69 139 ASN A N 1
ATOM 520 C CA . ASN A 1 110 ? -10.658 -28.324 -1.182 1.00 27.24 139 ASN A CA 1
ATOM 521 C C . ASN A 1 110 ? -11.100 -27.697 -2.491 1.00 22.92 139 ASN A C 1
ATOM 522 O O . ASN A 1 110 ? -10.927 -28.308 -3.533 1.00 25.52 139 ASN A O 1
ATOM 527 N N . THR A 1 111 ? -11.675 -26.496 -2.461 1.00 23.18 140 THR A N 1
ATOM 528 C CA . THR A 1 111 ? -11.945 -25.740 -3.685 1.00 19.42 140 THR A CA 1
ATOM 529 C C . THR A 1 111 ? -10.709 -24.938 -4.098 1.00 23.09 140 THR A C 1
ATOM 530 O O . THR A 1 111 ? -9.998 -24.396 -3.250 1.00 23.21 140 THR A O 1
ATOM 534 N N . VAL A 1 112 ? -10.464 -24.855 -5.407 1.00 21.35 141 VAL A N 1
ATOM 535 C CA . VAL A 1 112 ? -9.458 -23.953 -5.966 1.00 18.39 141 VAL A CA 1
ATOM 536 C C . VAL A 1 112 ? -10.131 -22.641 -6.339 1.00 22.71 141 VAL A C 1
ATOM 537 O O . VAL A 1 112 ? -11.183 -22.642 -6.987 1.00 21.76 141 VAL A O 1
ATOM 541 N N . TYR A 1 113 ? -9.531 -21.523 -5.940 1.00 18.56 142 TYR A N 1
ATOM 542 C CA . TYR A 1 113 ? -9.959 -20.193 -6.368 1.00 17.30 142 TYR A CA 1
ATOM 543 C C . TYR A 1 113 ? -8.962 -19.639 -7.378 1.00 17.98 142 TYR A C 1
ATOM 544 O O . TYR A 1 113 ? -7.809 -19.388 -7.020 1.00 18.39 142 TYR A O 1
ATOM 553 N N . LEU A 1 114 ? -9.400 -19.414 -8.612 1.00 16.49 143 LEU A N 1
ATOM 554 C CA . LEU A 1 114 ? -8.628 -18.622 -9.565 1.00 17.06 143 LEU A CA 1
ATOM 555 C C . LEU A 1 114 ? -9.283 -17.254 -9.680 1.00 22.21 143 LEU A C 1
ATOM 556 O O . LEU A 1 114 ? -10.509 -17.154 -9.832 1.00 22.57 143 LEU A O 1
ATOM 561 N N . VAL A 1 115 ? -8.482 -16.200 -9.559 1.00 15.38 144 VAL A N 1
ATOM 562 C CA . VAL A 1 115 ? -8.995 -14.838 -9.601 1.00 14.38 144 VAL A CA 1
ATOM 563 C C . VAL A 1 115 ? -8.352 -14.127 -10.785 1.00 19.67 144 VAL A C 1
ATOM 564 O O . VAL A 1 115 ? -7.125 -13.965 -10.824 1.00 18.27 144 VAL A O 1
ATOM 568 N N . LEU A 1 116 ? -9.175 -13.728 -11.760 1.00 16.94 145 LEU A N 1
ATOM 569 C CA . LEU A 1 116 ? -8.733 -13.003 -12.949 1.00 14.36 145 LEU A CA 1
ATOM 570 C C . LEU A 1 116 ? -9.220 -11.567 -12.806 1.00 18.86 145 LEU A C 1
ATOM 571 O O . LEU A 1 116 ? -10.428 -11.310 -12.700 1.00 18.40 145 LEU A O 1
ATOM 576 N N . LEU A 1 117 ? -8.288 -10.623 -12.779 1.00 16.20 146 LEU A N 1
ATOM 577 C CA A LEU A 1 117 ? -8.654 -9.270 -12.393 0.50 18.04 146 LEU A CA 1
ATOM 578 C CA B LEU A 1 117 ? -8.636 -9.262 -12.375 0.50 18.05 146 LEU A CA 1
ATOM 579 C C . LEU A 1 117 ? -7.929 -8.229 -13.239 1.00 20.24 146 LEU A C 1
ATOM 580 O O . LEU A 1 117 ? -6.695 -8.249 -13.312 1.00 17.42 146 LEU A O 1
ATOM 589 N N . PRO A 1 118 ? -8.655 -7.312 -13.875 1.00 17.61 147 PRO A N 1
ATOM 590 C CA . PRO A 1 118 ? -8.006 -6.156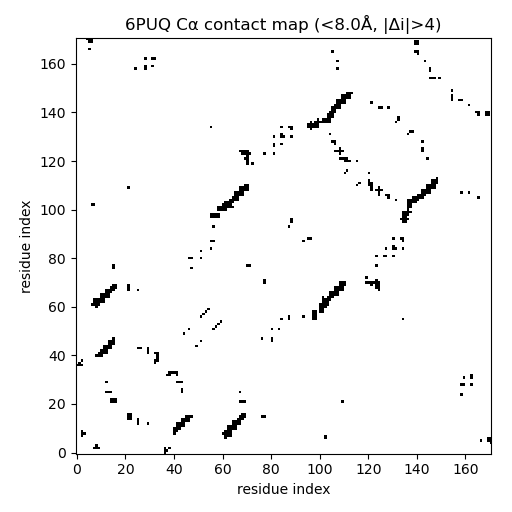 -14.491 1.00 19.95 147 PRO A CA 1
ATOM 591 C C . PRO A 1 118 ? -7.753 -5.112 -13.412 1.00 22.55 147 PRO A C 1
ATOM 592 O O . PRO A 1 118 ? -8.271 -5.207 -12.295 1.00 21.30 147 PRO A O 1
ATOM 596 N N . SER A 1 119 ? -6.914 -4.130 -13.728 1.00 18.14 148 SER A N 1
ATOM 597 C CA . SER A 1 119 ? -6.681 -3.034 -12.797 1.00 19.84 148 SER A CA 1
ATOM 598 C C . SER A 1 119 ? -7.155 -1.718 -13.399 1.00 26.96 148 SER A C 1
ATOM 599 O O . SER A 1 119 ? -7.008 -1.479 -14.602 1.00 25.20 148 SER A O 1
ATOM 602 N N . TYR A 1 120 ? -7.736 -0.871 -12.557 1.00 24.30 149 TYR A N 1
ATOM 603 C CA . TYR A 1 120 ? -8.202 0.437 -12.985 1.00 22.89 149 TYR A CA 1
ATOM 604 C C . TYR A 1 120 ? -7.687 1.490 -12.023 1.00 34.99 149 TYR A C 1
ATOM 605 O O . TYR A 1 120 ? -7.874 1.368 -10.811 1.00 31.12 149 TYR A O 1
ATOM 614 N N . ALA A 1 121 ? -7.022 2.513 -12.562 1.00 30.79 150 ALA A N 1
ATOM 615 C CA . ALA A 1 121 ? -6.553 3.611 -11.726 1.00 33.30 150 ALA A CA 1
ATOM 616 C C . ALA A 1 121 ? -7.683 4.528 -11.283 1.00 36.96 150 ALA A C 1
ATOM 617 O O . ALA A 1 121 ? -7.478 5.354 -10.387 1.00 50.06 150 ALA A O 1
ATOM 619 N N . ILE A 1 122 ? -8.864 4.397 -11.871 1.00 33.98 151 ILE A N 1
ATOM 620 C CA . ILE A 1 122 ? -10.022 5.150 -11.446 1.00 34.66 151 ILE A CA 1
ATOM 621 C C . ILE A 1 122 ? -10.816 4.310 -10.454 1.00 41.10 151 ILE A C 1
ATOM 622 O O . ILE A 1 122 ? -10.611 3.106 -10.333 1.00 38.25 151 ILE A O 1
ATOM 627 N N . GLU A 1 123 ? -11.737 4.945 -9.733 1.00 38.80 152 GLU A N 1
ATOM 628 C CA . GLU A 1 123 ? -12.647 4.204 -8.870 1.00 41.19 152 GLU A CA 1
ATOM 629 C C . GLU A 1 123 ? -13.497 3.247 -9.693 1.00 38.76 152 GLU A C 1
ATOM 630 O O . GLU A 1 123 ? -13.966 3.582 -10.786 1.00 45.93 152 GLU A O 1
ATOM 636 N N . SER A 1 124 ? -13.700 2.046 -9.161 1.00 33.83 153 SER A N 1
ATOM 637 C CA . SER A 1 124 ? -14.443 1.017 -9.876 1.00 27.18 153 SER A CA 1
ATOM 638 C C . SER A 1 124 ? -14.918 -0.028 -8.875 1.00 33.97 153 SER A C 1
ATOM 639 O O . SER A 1 124 ? -14.580 0.014 -7.688 1.00 26.88 153 SER A O 1
ATOM 642 N N . SER A 1 125 ? -15.689 -0.993 -9.381 1.00 30.78 154 SER A N 1
ATOM 643 C CA . SER A 1 125 ? -16.171 -2.092 -8.553 1.00 34.55 154 SER A CA 1
ATOM 644 C C . SER A 1 125 ? -15.039 -2.975 -8.042 1.00 25.49 154 SER A C 1
ATOM 645 O O . SER A 1 125 ? -15.220 -3.677 -7.040 1.00 26.26 154 SER A O 1
ATOM 648 N N . ILE A 1 126 ? -13.875 -2.955 -8.701 1.00 27.59 155 ILE A N 1
ATOM 649 C CA . ILE A 1 126 ? -12.740 -3.726 -8.194 1.00 25.37 155 ILE A CA 1
ATOM 650 C C . ILE A 1 126 ? -12.306 -3.206 -6.830 1.00 25.10 155 ILE A C 1
ATOM 651 O O . ILE A 1 126 ? -11.889 -3.986 -5.962 1.00 25.67 155 ILE A O 1
ATOM 656 N N . ASP A 1 127 ? -12.426 -1.892 -6.602 1.00 24.93 156 ASP A N 1
ATOM 657 C CA . ASP A 1 127 ? -12.158 -1.331 -5.279 1.00 24.50 156 ASP A CA 1
ATOM 658 C C . ASP A 1 127 ? -12.992 -2.001 -4.204 1.00 25.94 156 ASP A C 1
ATOM 659 O O . ASP A 1 127 ? -12.508 -2.237 -3.087 1.00 26.43 156 ASP A O 1
ATOM 664 N N . TYR A 1 128 ? -14.2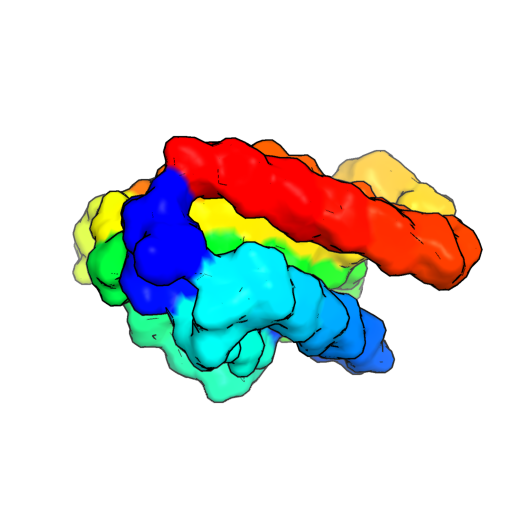60 -2.291 -4.505 1.00 27.46 157 TYR A N 1
ATOM 665 C CA . TYR A 1 128 ? -15.105 -2.916 -3.495 1.00 26.06 157 TYR A CA 1
ATOM 666 C C . TYR A 1 128 ? -14.639 -4.327 -3.172 1.00 26.09 157 TYR A C 1
ATOM 667 O O . TYR A 1 128 ? -14.631 -4.725 -2.000 1.00 25.19 157 TYR A O 1
ATOM 676 N N . PHE A 1 129 ? -14.283 -5.109 -4.199 1.00 22.21 158 PHE A N 1
ATOM 677 C CA . PHE A 1 129 ? -13.765 -6.453 -3.968 1.00 18.32 158 PHE A CA 1
ATOM 678 C C . PHE A 1 129 ? -12.569 -6.413 -3.032 1.00 18.81 158 PHE A C 1
ATOM 679 O O . PHE A 1 129 ? -12.513 -7.155 -2.047 1.00 19.72 158 PHE A O 1
ATOM 687 N N . LEU A 1 130 ? -11.607 -5.539 -3.328 1.00 19.75 159 LEU A N 1
ATOM 688 C CA A LEU A 1 130 ? -10.396 -5.454 -2.519 0.50 18.55 159 LEU A CA 1
ATOM 689 C CA B LEU A 1 130 ? -10.395 -5.460 -2.519 0.50 18.55 159 LEU A CA 1
ATOM 690 C C . LEU A 1 130 ? -10.699 -4.965 -1.109 1.00 20.02 159 LEU A C 1
ATOM 691 O O . LEU A 1 130 ? -10.120 -5.462 -0.141 1.00 20.57 159 LEU A O 1
ATOM 700 N N . SER A 1 131 ? -11.593 -3.983 -0.984 1.00 18.48 160 SER A N 1
ATOM 701 C CA A SER A 1 131 ? -12.018 -3.509 0.335 0.50 21.88 160 SER A CA 1
ATOM 702 C CA B SER A 1 131 ? -12.012 -3.508 0.333 0.50 21.88 160 SER A CA 1
ATOM 703 C C . SER A 1 131 ? -12.681 -4.618 1.138 1.00 23.13 160 SER A C 1
ATOM 704 O O . SER A 1 131 ? -12.491 -4.718 2.358 1.00 23.27 160 SER A O 1
ATOM 709 N N . ALA A 1 132 ? -13.482 -5.454 0.475 1.00 25.46 161 ALA A N 1
ATOM 710 C CA . ALA A 1 132 ? -14.163 -6.547 1.164 1.00 23.73 161 ALA A CA 1
ATOM 711 C C . ALA A 1 132 ? -13.171 -7.574 1.709 1.00 20.89 161 ALA A C 1
ATOM 712 O O . ALA A 1 132 ? -13.349 -8.083 2.827 1.00 23.68 161 ALA A O 1
ATOM 714 N N . LEU A 1 133 ? -12.138 -7.913 0.923 1.00 20.35 162 LEU A N 1
ATOM 715 C CA . LEU A 1 133 ? -11.080 -8.794 1.413 1.00 18.04 162 LEU A CA 1
ATOM 716 C C . LEU A 1 133 ? -10.408 -8.202 2.646 1.00 21.26 162 LEU A C 1
ATOM 717 O O . LEU A 1 133 ? -10.198 -8.897 3.647 1.00 19.03 162 LEU A O 1
ATOM 722 N N . GLN A 1 134 ? -10.062 -6.912 2.588 1.00 20.60 163 GLN A N 1
ATOM 723 C CA . GLN A 1 134 ? -9.347 -6.284 3.703 1.00 18.02 163 GLN A CA 1
ATOM 724 C C . GLN A 1 134 ? -10.221 -6.211 4.953 1.00 23.83 163 GLN A C 1
ATOM 725 O O . GLN A 1 134 ? -9.740 -6.432 6.072 1.00 21.92 163 GLN A O 1
ATOM 731 N N . THR A 1 135 ? -11.503 -5.891 4.776 1.00 21.47 164 THR A N 1
ATOM 732 C CA . THR A 1 135 ? -12.438 -5.881 5.899 1.00 22.71 164 THR A CA 1
ATOM 733 C C . THR A 1 135 ? -12.501 -7.239 6.574 1.00 27.41 164 THR A C 1
ATOM 734 O O . THR A 1 135 ? -12.501 -7.332 7.811 1.00 25.37 164 THR A O 1
ATOM 738 N N . THR A 1 136 ? -12.551 -8.307 5.779 1.00 21.44 165 THR A N 1
ATOM 739 C CA . THR A 1 136 ? -12.556 -9.644 6.357 1.00 22.85 165 THR A CA 1
ATOM 740 C C . THR A 1 136 ? -11.250 -9.922 7.086 1.00 26.61 165 THR A C 1
ATOM 741 O O . THR A 1 136 ? -11.241 -10.562 8.144 1.00 28.49 165 THR A O 1
ATOM 745 N N . ILE A 1 137 ? -10.138 -9.432 6.544 1.00 21.89 166 ILE A N 1
ATOM 746 C CA . ILE A 1 137 ? -8.844 -9.626 7.186 1.00 20.99 166 ILE A CA 1
ATOM 747 C C . ILE A 1 137 ? -8.819 -8.982 8.563 1.00 24.96 166 ILE A C 1
ATOM 748 O O . ILE A 1 137 ? -8.268 -9.548 9.512 1.00 31.02 166 ILE A O 1
ATOM 753 N N . ASP A 1 138 ? -9.414 -7.802 8.705 1.00 26.08 167 ASP A N 1
ATOM 754 C CA . ASP A 1 138 ? -9.254 -7.050 9.946 1.00 24.73 167 ASP A CA 1
ATOM 755 C C . ASP A 1 138 ? -10.384 -7.268 10.952 1.00 32.32 167 ASP A C 1
ATOM 756 O O . ASP A 1 138 ? -10.219 -6.901 12.124 1.00 28.50 167 ASP A O 1
ATOM 761 N N . ASP A 1 139 ? -11.499 -7.869 10.536 1.00 26.06 168 ASP A N 1
ATOM 762 C CA . ASP A 1 139 ? -12.720 -7.935 11.341 1.00 30.71 168 ASP A CA 1
ATOM 763 C C . ASP A 1 139 ? -12.570 -8.960 12.462 1.00 25.16 168 ASP A C 1
ATOM 764 O O . ASP A 1 139 ? -12.433 -10.158 12.194 1.00 26.43 168 ASP A O 1
ATOM 769 N N A PHE A 1 140 ? -12.627 -8.502 13.719 0.50 29.97 169 PHE A N 1
ATOM 770 N N B PHE A 1 140 ? -12.604 -8.498 13.716 0.50 29.95 169 PHE A N 1
ATOM 771 C CA A PHE A 1 140 ? -12.494 -9.438 14.834 0.50 33.73 169 PHE A CA 1
ATOM 772 C CA B PHE A 1 140 ? -12.479 -9.420 14.843 0.50 33.76 169 PHE A CA 1
ATOM 773 C C A PHE A 1 140 ? -13.614 -10.466 14.842 0.50 32.20 169 PHE A C 1
ATOM 774 C C B PHE A 1 140 ? -13.666 -10.368 14.979 0.50 32.22 169 PHE A C 1
ATOM 775 O O A PHE A 1 140 ? -13.433 -11.571 15.365 0.50 36.85 169 PHE A O 1
ATOM 776 O O B PHE A 1 140 ? -13.573 -11.329 15.748 0.50 37.39 169 PHE A O 1
ATOM 791 N N . ARG A 1 141 ? -14.767 -10.130 14.259 1.00 32.92 170 ARG A N 1
ATOM 792 C CA . ARG A 1 141 ? -15.903 -11.043 14.248 1.00 36.11 170 ARG A CA 1
ATOM 793 C C . ARG A 1 141 ? -15.668 -12.279 13.387 1.00 38.00 170 ARG A C 1
ATOM 794 O O . ARG A 1 141 ? -16.443 -13.238 13.477 1.00 37.47 170 ARG A O 1
ATOM 802 N N . ILE A 1 142 ? -14.636 -12.274 12.554 1.00 34.99 171 ILE A N 1
ATOM 803 C CA . ILE A 1 142 ? -14.292 -13.400 11.697 1.00 30.63 171 ILE A CA 1
ATOM 804 C C . ILE A 1 142 ? -12.977 -13.967 12.203 1.00 25.68 171 ILE A C 1
ATOM 805 O O . ILE A 1 142 ? -12.038 -13.211 12.474 1.00 30.86 171 ILE A O 1
ATOM 810 N N . VAL A 1 143 ? -12.911 -15.292 12.342 1.00 29.05 172 VAL A N 1
ATOM 811 C CA . VAL A 1 143 ? -11.665 -15.895 12.790 1.00 33.21 172 VAL A CA 1
ATOM 812 C C . VAL A 1 143 ? -10.583 -15.655 11.742 1.00 36.48 172 VAL A C 1
ATOM 813 O O . VAL A 1 143 ? -10.860 -15.418 10.559 1.00 34.76 172 VAL A O 1
ATOM 817 N N . ALA A 1 144 ? -9.334 -15.679 12.194 1.00 33.09 173 ALA A N 1
ATOM 818 C CA . ALA A 1 144 ? -8.225 -15.468 11.279 1.00 36.07 173 ALA A CA 1
ATOM 819 C C . ALA A 1 144 ? -8.101 -16.644 10.319 1.00 32.89 173 ALA A C 1
ATOM 820 O O . ALA A 1 144 ? -8.467 -17.778 10.638 1.00 34.27 173 ALA A O 1
ATOM 822 N N . ARG A 1 145 ? -7.584 -16.357 9.127 1.00 29.51 174 ARG A N 1
ATOM 823 C CA . ARG A 1 145 ? -7.360 -17.356 8.087 1.00 28.91 174 ARG A CA 1
ATOM 824 C C . ARG A 1 145 ? -8.593 -18.216 7.766 1.00 23.66 174 ARG A C 1
ATOM 825 O O . ARG A 1 145 ? -8.521 -19.442 7.765 1.00 24.61 174 ARG A O 1
ATOM 833 N N . PRO A 1 146 ? -9.724 -17.587 7.431 1.00 24.82 175 PRO A N 1
ATOM 834 C CA . PRO A 1 146 ? -10.930 -18.376 7.149 1.00 31.15 175 PRO A CA 1
ATOM 835 C C . PRO A 1 146 ? -10.832 -19.213 5.889 1.00 25.27 175 PRO A C 1
ATOM 836 O O . PRO A 1 146 ? -11.660 -20.112 5.704 1.00 30.13 175 PRO A O 1
ATOM 840 N N . LEU A 1 147 ? -9.858 -18.963 5.016 1.00 22.77 176 LEU A N 1
ATOM 841 C CA . LEU A 1 147 ? -9.767 -19.717 3.772 1.00 19.73 176 LEU A CA 1
ATOM 842 C C . LEU A 1 147 ? -8.724 -20.825 3.825 1.00 25.41 176 LEU A C 1
ATOM 843 O O . LEU A 1 147 ? -8.365 -21.370 2.782 1.00 22.59 176 LEU A O 1
ATOM 848 N N . GLU A 1 148 ? -8.244 -21.197 5.018 1.00 26.94 177 GLU A N 1
ATOM 849 C CA . GLU A 1 148 ? -7.204 -22.216 5.063 1.00 25.82 177 GLU A CA 1
ATOM 850 C C . GLU A 1 148 ? -7.704 -23.574 4.578 1.00 24.64 177 GLU A C 1
ATOM 851 O O . GLU A 1 148 ? -6.886 -24.413 4.196 1.00 30.59 177 GLU A O 1
ATOM 857 N N . LYS A 1 149 ? -9.026 -23.786 4.533 1.00 24.15 178 LYS A N 1
ATOM 858 C CA . LYS A 1 149 ? -9.596 -25.057 4.092 1.00 28.42 178 LYS A CA 1
ATOM 859 C C . LYS A 1 149 ? -9.638 -25.216 2.576 1.00 28.03 178 LYS A C 1
ATOM 860 O O . LYS A 1 149 ? -9.909 -26.323 2.090 1.00 25.07 178 LYS A O 1
ATOM 866 N N . LEU A 1 150 ? -9.390 -24.152 1.817 1.00 24.14 179 LEU A N 1
ATOM 867 C CA . LEU A 1 150 ? -9.361 -24.271 0.365 1.00 21.22 179 LEU A CA 1
ATOM 868 C C . LEU A 1 150 ? -8.180 -25.122 -0.080 1.00 22.51 179 LEU A C 1
ATOM 869 O O . LEU A 1 150 ? -7.161 -25.231 0.614 1.00 24.17 179 LEU A O 1
ATOM 874 N N . ARG A 1 151 ? -8.306 -25.719 -1.266 1.00 24.80 180 ARG A N 1
ATOM 875 C CA . ARG A 1 151 ? -7.109 -26.251 -1.906 1.00 23.44 180 ARG A CA 1
ATOM 876 C C . ARG A 1 151 ? -6.071 -25.150 -2.061 1.00 26.38 180 ARG A C 1
ATOM 877 O O . ARG A 1 151 ? -4.892 -25.351 -1.751 1.00 22.53 180 ARG A O 1
ATOM 885 N N . GLY A 1 152 ? -6.499 -23.970 -2.495 1.00 20.87 181 GLY A N 1
ATOM 886 C CA . GLY A 1 152 ? -5.594 -22.846 -2.632 1.00 20.22 181 GLY A CA 1
ATOM 887 C C . GLY A 1 152 ? -6.134 -21.865 -3.653 1.00 23.48 181 GLY A C 1
ATOM 888 O O . GLY A 1 152 ? -7.278 -21.973 -4.094 1.00 20.20 181 GLY A O 1
ATOM 889 N N . PHE A 1 153 ? -5.276 -20.911 -4.029 1.00 18.68 182 PHE A N 1
ATOM 890 C CA . PHE A 1 153 ? -5.671 -19.880 -4.983 1.00 17.03 182 PHE A CA 1
ATOM 891 C C . PHE A 1 153 ? -4.526 -19.552 -5.937 1.00 17.30 182 PHE A C 1
ATOM 892 O O . PHE A 1 153 ? -3.357 -19.821 -5.662 1.00 18.10 182 PHE A O 1
ATOM 900 N N . ALA A 1 154 ? -4.876 -18.911 -7.049 1.00 17.26 183 ALA A N 1
ATOM 901 C CA . ALA A 1 154 ? -3.884 -18.239 -7.878 1.00 14.79 183 ALA A CA 1
ATOM 902 C C . ALA A 1 154 ? -4.563 -17.057 -8.559 1.00 18.36 183 ALA A C 1
ATOM 903 O O . ALA A 1 154 ? -5.760 -17.102 -8.862 1.00 16.46 183 ALA A O 1
ATOM 905 N N . VAL A 1 155 ? -3.792 -16.002 -8.799 1.00 16.72 184 VAL A N 1
ATOM 906 C CA . VAL A 1 155 ? -4.287 -14.764 -9.397 1.00 16.49 184 VAL A CA 1
ATOM 907 C C . VAL A 1 155 ? -3.617 -14.538 -10.750 1.00 18.25 184 VAL A C 1
ATOM 908 O O . VAL A 1 155 ? -2.403 -14.726 -10.893 1.00 16.05 184 VAL A O 1
ATOM 912 N N . LEU A 1 156 ? -4.415 -14.132 -11.744 1.00 16.28 185 LEU A N 1
ATOM 913 C CA . LEU A 1 156 ? -3.920 -13.672 -13.039 1.00 15.64 185 LEU A CA 1
ATOM 914 C C . LEU A 1 156 ? -4.387 -12.240 -13.246 1.00 16.63 185 LEU A C 1
ATOM 915 O O . LEU A 1 156 ? -5.599 -11.979 -13.300 1.00 17.53 185 LEU A O 1
ATOM 920 N N . GLY A 1 157 ? -3.437 -11.318 -13.376 1.00 17.85 186 GLY A N 1
ATOM 921 C CA . GLY A 1 157 ? -3.748 -9.920 -13.566 1.00 15.78 186 GLY A CA 1
ATOM 922 C C . GLY A 1 157 ? -3.683 -9.527 -15.028 1.00 18.13 186 GLY A C 1
ATOM 923 O O . GLY A 1 157 ? -2.845 -10.019 -15.780 1.00 20.47 186 GLY A O 1
ATOM 924 N N . PHE A 1 158 ? -4.568 -8.613 -15.410 1.00 16.30 187 PHE A N 1
ATOM 925 C CA . PHE A 1 158 ? -4.540 -7.974 -16.722 1.00 17.78 187 PHE A CA 1
ATOM 926 C C . PHE A 1 158 ? -4.368 -6.471 -16.545 1.00 19.85 187 PHE A C 1
ATOM 927 O O . PHE A 1 158 ? -4.986 -5.864 -15.667 1.00 18.53 187 PHE A O 1
ATOM 935 N N . GLY A 1 159 ? -3.524 -5.859 -17.379 1.00 19.87 188 GLY A N 1
ATOM 936 C CA . GLY A 1 159 ? -3.354 -4.421 -17.270 1.00 21.75 188 GLY A CA 1
ATOM 937 C C . GLY A 1 159 ? -2.687 -3.865 -18.511 1.00 24.06 188 GLY A C 1
ATOM 938 O O . GLY A 1 159 ? -2.305 -4.604 -19.415 1.00 20.72 188 GLY A O 1
ATOM 939 N N . ASP A 1 160 ? -2.548 -2.542 -18.537 1.00 23.95 189 ASP A N 1
ATOM 940 C CA . ASP A 1 160 ? -1.997 -1.796 -19.674 1.00 26.34 189 ASP A CA 1
ATOM 941 C C . ASP A 1 160 ? -0.593 -1.357 -19.276 1.00 27.94 189 ASP A C 1
ATOM 942 O O . ASP A 1 160 ? -0.426 -0.355 -18.579 1.00 28.89 189 ASP A O 1
ATOM 947 N N . PHE A 1 161 ? 0.406 -2.106 -19.735 1.00 30.04 190 PHE A N 1
ATOM 948 C CA . PHE A 1 161 ? 1.798 -1.815 -19.406 1.00 29.75 190 PHE A CA 1
ATOM 949 C C . PHE A 1 161 ? 2.313 -0.554 -20.093 1.00 38.58 190 PHE A C 1
ATOM 950 O O . PHE A 1 161 ? 3.251 0.069 -19.586 1.00 37.33 190 PHE A O 1
ATOM 958 N N . GLU A 1 162 ? 1.720 -0.159 -21.226 1.00 37.17 191 GLU A N 1
ATOM 959 C CA . GLU A 1 162 ? 2.164 1.058 -21.905 1.00 36.44 191 GLU A CA 1
ATOM 960 C C . GLU A 1 162 ? 1.758 2.316 -21.140 1.00 46.20 191 GLU A C 1
ATOM 961 O O . GLU A 1 162 ? 2.566 3.236 -20.980 1.00 51.66 191 GLU A O 1
ATOM 967 N N . GLN A 1 163 ? 0.519 2.393 -20.668 1.00 31.85 192 GLN A N 1
ATOM 968 C CA . GLN A 1 163 ? 0.083 3.606 -19.988 1.00 28.13 192 GLN A CA 1
ATOM 969 C C . GLN A 1 163 ? 0.294 3.558 -18.481 1.00 42.08 192 GLN A C 1
ATOM 970 O O . GLN A 1 163 ? 0.340 4.618 -17.846 1.00 40.41 192 GLN A O 1
ATOM 976 N N . TYR A 1 164 ? 0.450 2.367 -17.897 1.00 39.63 193 TYR A N 1
ATOM 977 C CA . TYR A 1 164 ? 0.490 2.226 -16.445 1.00 34.34 193 TYR A CA 1
ATOM 978 C C . TYR A 1 164 ? 1.713 1.449 -15.984 1.00 36.24 193 TYR A C 1
ATOM 979 O O . TYR A 1 164 ? 1.700 0.841 -14.912 1.00 43.77 193 TYR A O 1
ATOM 988 N N . ALA A 1 165 ? 2.782 1.465 -16.779 1.00 43.11 194 ALA A N 1
ATOM 989 C CA . ALA A 1 165 ? 4.043 0.879 -16.354 1.00 37.20 194 ALA A CA 1
ATOM 990 C C . ALA A 1 165 ? 4.452 1.440 -15.001 1.00 37.71 194 ALA A C 1
ATOM 991 O O . ALA A 1 165 ? 4.204 2.607 -14.698 1.00 47.68 194 ALA A O 1
ATOM 993 N N . GLY A 1 166 ? 5.061 0.597 -14.178 1.00 32.36 195 GLY A N 1
ATOM 994 C CA . GLY A 1 166 ? 5.454 1.031 -12.848 1.00 44.54 195 GLY A CA 1
ATOM 995 C C . GLY A 1 166 ? 4.524 0.553 -11.748 1.00 47.52 195 GLY A C 1
ATOM 996 O O . GLY A 1 166 ? 4.044 -0.586 -11.790 1.00 36.43 195 GLY A O 1
ATOM 997 N N . ASP A 1 167 ? 4.254 1.417 -10.762 1.00 41.72 196 ASP A N 1
ATOM 998 C CA . ASP A 1 167 ? 3.524 0.994 -9.572 1.00 41.68 196 ASP A CA 1
ATOM 999 C C . ASP A 1 167 ? 2.089 0.585 -9.884 1.00 37.24 196 ASP A C 1
ATOM 1000 O O . ASP A 1 167 ? 1.520 -0.254 -9.177 1.00 30.84 196 ASP A O 1
ATOM 1005 N N . LEU A 1 168 ? 1.480 1.173 -10.910 1.00 32.24 197 LEU A N 1
ATOM 1006 C CA . LEU A 1 168 ? 0.075 0.917 -11.175 1.00 33.37 197 LEU A CA 1
ATOM 1007 C C . LEU A 1 168 ? -0.173 -0.317 -12.035 1.00 26.00 197 LEU A C 1
ATOM 1008 O O . LEU A 1 168 ? -1.328 -0.722 -12.171 1.00 24.06 197 LEU A O 1
ATOM 1013 N N . PHE A 1 169 ? 0.856 -0.916 -12.628 1.00 29.47 198 PHE A N 1
ATOM 1014 C CA . PHE A 1 169 ? 0.637 -2.038 -13.537 1.00 29.50 198 PHE A CA 1
ATOM 1015 C C . PHE A 1 169 ? 0.108 -3.253 -12.775 1.00 25.34 198 PHE A C 1
ATOM 1016 O O . PHE A 1 169 ? 0.801 -3.810 -11.907 1.00 20.17 198 PHE A O 1
ATOM 1024 N N A CYS A 1 170 ? -1.128 -3.638 -13.104 0.50 25.13 199 CYS A N 1
ATOM 1025 N N B CYS A 1 170 ? -1.103 -3.690 -13.121 0.50 25.12 199 CYS A N 1
ATOM 1026 C CA A CYS A 1 170 ? -1.831 -4.752 -12.470 0.50 22.07 199 CYS A CA 1
ATOM 1027 C CA B CYS A 1 170 ? -1.741 -4.838 -12.471 0.50 21.99 199 CYS A CA 1
ATOM 1028 C C A CYS A 1 170 ? -1.805 -4.638 -10.956 0.50 22.77 199 CYS A C 1
ATOM 1029 C C B CYS A 1 170 ? -1.845 -4.654 -10.955 0.50 22.81 199 CYS A C 1
ATOM 1030 O O A CYS A 1 170 ? -1.740 -5.638 -10.235 0.50 21.95 199 CYS A O 1
ATOM 1031 O O B CYS A 1 170 ? -1.907 -5.644 -10.217 0.50 21.74 199 CYS A O 1
ATOM 1036 N N . TYR A 1 171 ? -1.892 -3.399 -10.475 1.00 18.82 200 TYR A N 1
ATOM 1037 C CA . TYR A 1 171 ? -1.772 -3.167 -9.036 1.00 23.33 200 TYR A CA 1
ATOM 1038 C C . TYR A 1 171 ? -2.913 -3.789 -8.249 1.00 22.47 200 TYR A C 1
ATOM 1039 O O . TYR A 1 171 ? -2.694 -4.225 -7.115 1.00 21.14 200 TYR A O 1
ATOM 1048 N N . GLN A 1 172 ? -4.117 -3.878 -8.819 1.00 20.27 201 GLN A N 1
ATOM 1049 C CA . GLN A 1 172 ? -5.200 -4.491 -8.049 1.00 20.76 201 GLN A CA 1
ATOM 1050 C C . GLN A 1 172 ? -5.081 -6.011 -8.011 1.00 18.65 201 GLN A C 1
ATOM 1051 O O . GLN A 1 172 ? -5.487 -6.633 -7.025 1.00 18.78 201 GLN A O 1
ATOM 1057 N N . ALA A 1 173 ? -4.506 -6.628 -9.049 1.00 18.51 202 ALA A N 1
ATOM 1058 C CA . ALA A 1 173 ? -4.231 -8.059 -8.988 1.00 17.94 202 ALA A CA 1
ATOM 1059 C C . ALA A 1 173 ? -3.128 -8.352 -7.977 1.00 19.21 202 ALA A C 1
ATOM 1060 O O . ALA A 1 173 ? -3.169 -9.373 -7.271 1.00 19.19 202 ALA A O 1
ATOM 1062 N N . ILE A 1 174 ? -2.138 -7.458 -7.886 1.00 17.62 203 ILE A N 1
ATOM 1063 C CA . ILE A 1 174 ? -1.114 -7.574 -6.855 1.00 17.65 203 ILE A CA 1
ATOM 1064 C C . ILE A 1 174 ? -1.749 -7.539 -5.472 1.00 20.28 203 ILE A C 1
ATOM 1065 O O . ILE A 1 174 ? -1.458 -8.385 -4.618 1.00 19.49 203 ILE A O 1
ATOM 1070 N N . ALA A 1 175 ? -2.658 -6.583 -5.251 1.00 20.08 204 ALA A N 1
ATOM 1071 C CA . ALA A 1 175 ? -3.332 -6.470 -3.956 1.00 19.83 204 ALA A CA 1
ATOM 1072 C C . ALA A 1 175 ? -4.155 -7.706 -3.648 1.00 19.31 204 ALA A C 1
ATOM 1073 O O . ALA A 1 175 ? -4.162 -8.187 -2.502 1.00 19.18 204 ALA A O 1
ATOM 1075 N N . ALA A 1 176 ? -4.879 -8.222 -4.653 1.00 16.69 205 ALA A N 1
ATOM 1076 C CA . ALA A 1 176 ? -5.709 -9.400 -4.435 1.00 18.21 205 ALA A CA 1
ATOM 1077 C C . ALA A 1 176 ? -4.859 -10.608 -4.062 1.00 17.92 205 ALA A C 1
ATOM 1078 O O . ALA A 1 176 ? -5.219 -11.381 -3.165 1.00 16.57 205 ALA A O 1
ATOM 1080 N N . ASP A 1 177 ? -3.708 -10.769 -4.725 1.00 15.70 206 ASP A N 1
ATOM 1081 C CA . ASP A 1 177 ? -2.790 -11.856 -4.407 1.00 14.39 206 ASP A CA 1
ATOM 1082 C C . ASP A 1 177 ? -2.298 -11.765 -2.965 1.00 17.29 206 ASP A C 1
ATOM 1083 O O . ASP A 1 177 ? -2.232 -12.776 -2.258 1.00 20.31 206 ASP A O 1
ATOM 1088 N N . GLN A 1 178 ? -1.967 -10.561 -2.511 1.00 17.21 207 GLN A N 1
ATOM 1089 C CA . GLN A 1 178 ? -1.512 -10.386 -1.129 1.00 15.70 207 GLN A CA 1
ATOM 1090 C C . GLN A 1 178 ? -2.626 -10.707 -0.138 1.00 19.63 207 GLN A C 1
ATOM 1091 O O . GLN A 1 178 ? -2.393 -11.357 0.891 1.00 21.85 207 GLN A O 1
ATOM 1097 N N . ARG A 1 179 ? -3.848 -10.281 -0.445 1.00 16.29 208 ARG A N 1
ATOM 1098 C CA . ARG A 1 179 ? -4.929 -10.381 0.537 1.00 16.46 208 ARG A CA 1
ATOM 1099 C C . ARG A 1 179 ? -5.483 -11.793 0.645 1.00 18.18 208 ARG A C 1
ATOM 1100 O O . ARG A 1 179 ? -5.825 -12.237 1.752 1.00 19.54 208 ARG A O 1
ATOM 1108 N N . LEU A 1 180 ? -5.565 -12.520 -0.475 1.00 14.38 209 LEU A N 1
ATOM 1109 C CA . LEU A 1 180 ? -6.013 -13.908 -0.422 1.00 18.23 209 LEU A CA 1
ATOM 1110 C C . LEU A 1 180 ? -5.069 -14.759 0.428 1.00 21.00 209 LEU A C 1
ATOM 1111 O O . LEU A 1 180 ? -5.519 -15.636 1.179 1.00 18.85 209 LEU A O 1
ATOM 1116 N N . ALA A 1 181 ? -3.752 -14.528 0.315 1.00 17.56 210 ALA A N 1
ATOM 1117 C CA . ALA A 1 181 ? -2.807 -15.250 1.173 1.00 15.77 210 ALA A CA 1
ATOM 1118 C C . ALA A 1 181 ? -3.036 -14.914 2.638 1.00 20.76 210 ALA A C 1
ATOM 1119 O O . ALA A 1 181 ? -2.976 -15.793 3.509 1.00 21.39 210 ALA A O 1
ATOM 1121 N N . LYS A 1 182 ? -3.305 -13.645 2.935 1.00 18.60 211 LYS A N 1
ATOM 1122 C CA A LYS A 1 182 ? -3.548 -13.265 4.323 0.50 25.42 211 LYS A CA 1
ATOM 1123 C CA B LYS A 1 182 ? -3.554 -13.246 4.317 0.50 25.43 211 LYS A CA 1
ATOM 1124 C C . LYS A 1 182 ? -4.834 -13.877 4.859 1.00 28.73 211 LYS A C 1
ATOM 1125 O O . LYS A 1 182 ? -4.953 -14.110 6.067 1.00 26.26 211 LYS A O 1
ATOM 1136 N N . LEU A 1 183 ? -5.791 -14.173 3.987 1.00 20.06 212 LEU A N 1
ATOM 1137 C CA . LEU A 1 183 ? -6.991 -14.873 4.413 1.00 17.21 212 LEU A CA 1
ATOM 1138 C C . LEU A 1 183 ? -6.746 -16.359 4.619 1.00 20.06 212 LEU A C 1
ATOM 1139 O O . LEU A 1 183 ? -7.677 -17.084 4.962 1.00 21.42 212 LEU A O 1
ATOM 1144 N N . GLY A 1 184 ? -5.516 -16.835 4.462 1.00 20.50 213 GLY A N 1
ATOM 1145 C CA . GLY A 1 184 ? -5.216 -18.221 4.745 1.00 22.18 213 GLY A CA 1
ATOM 1146 C C . GLY A 1 184 ? -5.247 -19.153 3.557 1.00 26.31 213 GLY A C 1
ATOM 1147 O O . GLY A 1 184 ? -4.943 -20.335 3.714 1.00 24.16 213 GLY A O 1
ATOM 1148 N N . ALA A 1 185 ? -5.610 -18.678 2.374 1.00 24.31 214 ALA A N 1
ATOM 1149 C CA . ALA A 1 185 ? -5.617 -19.569 1.227 1.00 21.80 214 ALA A CA 1
ATOM 1150 C C . ALA A 1 185 ? -4.180 -19.834 0.792 1.00 24.13 214 ALA A C 1
ATOM 1151 O O . ALA A 1 185 ? -3.369 -18.904 0.710 1.00 22.22 214 ALA A O 1
ATOM 1153 N N . GLN A 1 186 ? -3.858 -21.104 0.538 1.00 19.47 215 GLN A N 1
ATOM 1154 C CA A GLN A 1 186 ? -2.523 -21.450 0.068 0.50 25.30 215 GLN A CA 1
ATOM 1155 C CA B GLN A 1 186 ? -2.524 -21.456 0.065 0.50 25.30 215 GLN A CA 1
ATOM 1156 C C . GLN A 1 186 ? -2.312 -20.913 -1.340 1.00 21.95 215 GLN A C 1
ATOM 1157 O O . GLN A 1 186 ? -3.120 -21.166 -2.231 1.00 20.85 215 GLN A O 1
ATOM 1168 N N . ARG A 1 187 ? -1.212 -20.180 -1.549 1.00 19.89 216 ARG A N 1
ATOM 1169 C CA . ARG A 1 187 ? -0.914 -19.707 -2.901 1.00 18.84 216 ARG A CA 1
ATOM 1170 C C . ARG A 1 187 ? -0.383 -20.875 -3.721 1.00 21.28 216 ARG A C 1
ATOM 1171 O O . ARG A 1 187 ? 0.718 -21.379 -3.462 1.00 24.08 216 ARG A O 1
ATOM 1179 N N . ILE A 1 188 ? -1.140 -21.287 -4.737 1.00 19.07 217 ILE A N 1
ATOM 1180 C CA . ILE A 1 188 ? -0.752 -22.463 -5.508 1.00 21.59 217 ILE A CA 1
ATOM 1181 C C . ILE A 1 188 ? 0.310 -22.102 -6.534 1.00 24.88 217 ILE A C 1
ATOM 1182 O O . ILE A 1 188 ? 1.251 -22.873 -6.762 1.00 25.92 217 ILE A O 1
ATOM 1187 N N . ALA A 1 189 ? 0.192 -20.930 -7.151 1.00 19.10 218 ALA A N 1
ATOM 1188 C CA . ALA A 1 189 ? 1.125 -20.496 -8.180 1.00 18.99 218 ALA A CA 1
ATOM 1189 C C . ALA A 1 189 ? 1.392 -19.007 -8.033 1.00 24.28 218 ALA A C 1
ATOM 1190 O O . ALA A 1 189 ? 0.532 -18.260 -7.556 1.00 20.96 218 ALA A O 1
ATOM 1192 N N . PRO A 1 190 ? 2.570 -18.544 -8.438 1.00 22.87 219 PRO A N 1
ATOM 1193 C CA . PRO A 1 190 ? 2.845 -17.117 -8.316 1.00 22.59 219 PRO A CA 1
ATOM 1194 C C . PRO A 1 190 ? 1.937 -16.318 -9.230 1.00 18.07 219 PRO A C 1
ATOM 1195 O O . PRO A 1 190 ? 1.466 -16.799 -10.271 1.00 21.02 219 PRO A O 1
ATOM 1199 N N . LEU A 1 191 ? 1.670 -15.088 -8.793 1.00 19.61 220 LEU A N 1
ATOM 1200 C CA . LEU A 1 191 ? 0.865 -14.139 -9.551 1.00 17.35 220 LEU A CA 1
ATOM 1201 C C . LEU A 1 191 ? 1.324 -14.058 -10.999 1.00 19.71 220 LEU A C 1
ATOM 1202 O O . LEU A 1 191 ? 2.528 -13.958 -11.280 1.00 19.73 220 LEU A O 1
ATOM 1207 N N . GLY A 1 192 ? 0.363 -14.121 -11.910 1.00 18.21 221 GLY A N 1
ATOM 1208 C CA . GLY A 1 192 ? 0.621 -13.875 -13.321 1.00 20.27 221 GLY A CA 1
ATOM 1209 C C . GLY A 1 192 ? 0.161 -12.477 -13.696 1.00 19.64 221 GLY A C 1
ATOM 1210 O O . GLY A 1 192 ? -0.793 -11.950 -13.125 1.00 19.60 221 GLY A O 1
ATOM 1211 N N . VAL A 1 193 ? 0.848 -11.863 -14.665 1.00 20.67 222 VAL A N 1
ATOM 1212 C CA . VAL A 1 193 ? 0.461 -10.541 -15.150 1.00 15.39 222 VAL A CA 1
ATOM 1213 C C . VAL A 1 193 ? 0.523 -10.537 -16.673 1.00 19.35 222 VAL A C 1
ATOM 1214 O O . VAL A 1 193 ? 1.477 -11.056 -17.265 1.00 22.33 222 VAL A O 1
ATOM 1218 N N . VAL A 1 194 ? -0.512 -9.978 -17.306 1.00 21.12 223 VAL A N 1
ATOM 1219 C CA . VAL A 1 194 ? -0.606 -9.948 -18.763 1.00 22.01 223 VAL A CA 1
ATOM 1220 C C . VAL A 1 194 ? -0.795 -8.512 -19.230 1.00 22.38 223 VAL A C 1
ATOM 1221 O O . VAL A 1 194 ? -1.707 -7.814 -18.777 1.00 20.14 223 VAL A O 1
ATOM 1225 N N . ASN A 1 195 ? 0.069 -8.071 -20.138 1.00 24.67 224 ASN A N 1
ATOM 1226 C CA A ASN A 1 195 ? -0.019 -6.747 -20.750 0.50 22.86 224 ASN A CA 1
ATOM 1227 C CA B ASN A 1 195 ? -0.049 -6.742 -20.727 0.50 22.82 224 ASN A CA 1
ATOM 1228 C C . ASN A 1 195 ? -0.984 -6.842 -21.925 1.00 26.45 224 ASN A C 1
ATOM 1229 O O . ASN A 1 195 ? -0.653 -7.455 -22.945 1.00 24.60 224 ASN A O 1
ATOM 1238 N N . VAL A 1 196 ? -2.171 -6.253 -21.790 1.00 21.92 225 VAL A N 1
ATOM 1239 C CA . VAL A 1 196 ? -3.184 -6.421 -22.824 1.00 22.40 225 VAL A CA 1
ATOM 1240 C C . VAL A 1 196 ? -2.881 -5.516 -24.012 1.00 26.50 225 VAL A C 1
ATOM 1241 O O . VAL A 1 196 ? -3.629 -5.515 -24.998 1.00 27.83 225 VAL A O 1
ATOM 1245 N N . LYS A 1 197 ? -1.801 -4.737 -23.930 1.00 25.84 226 LYS A N 1
ATOM 1246 C CA . LYS A 1 197 ? -1.373 -3.924 -25.066 1.00 33.98 226 LYS A CA 1
ATOM 1247 C C . LYS A 1 197 ? -0.523 -4.707 -26.050 1.00 34.82 226 LYS A C 1
ATOM 1248 O O . LYS A 1 197 ? -0.234 -4.197 -27.139 1.00 37.30 226 LYS A O 1
ATOM 1254 N N . LEU A 1 198 ? -0.121 -5.923 -25.696 1.00 28.46 227 LEU A N 1
ATOM 1255 C CA . LEU A 1 198 ? 0.453 -6.851 -26.653 1.00 32.07 227 LEU A CA 1
ATOM 1256 C C . LEU A 1 198 ? -0.557 -7.129 -27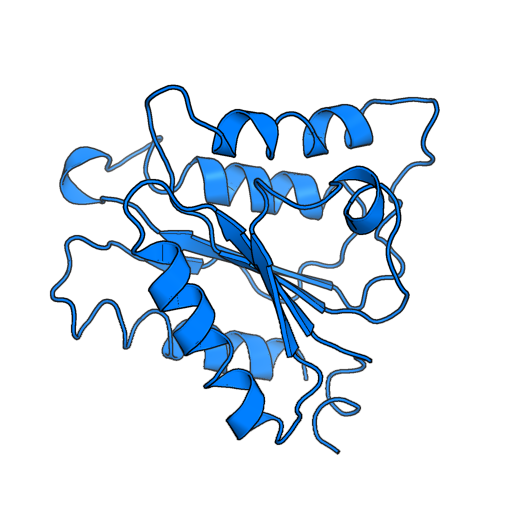.766 1.00 29.92 227 LEU A C 1
ATOM 1257 O O . LEU A 1 198 ? -1.728 -6.750 -27.692 1.00 28.33 227 LEU A O 1
ATOM 1262 N N . GLU A 1 199 ? -0.101 -7.790 -28.822 1.00 33.86 228 GLU A N 1
ATOM 1263 C CA A GLU A 1 199 ? -1.032 -8.274 -29.827 0.50 33.95 228 GLU A CA 1
ATOM 1264 C CA B GLU A 1 199 ? -1.048 -8.261 -29.824 0.50 33.95 228 GLU A CA 1
ATOM 1265 C C . GLU A 1 199 ? -1.907 -9.369 -29.228 1.00 34.12 228 GLU A C 1
ATOM 1266 O O . GLU A 1 199 ? -1.434 -10.186 -28.428 1.00 28.70 228 GLU A O 1
ATOM 1277 N N . LYS A 1 200 ? -3.191 -9.389 -29.621 1.00 29.33 229 LYS A N 1
ATOM 1278 C CA A LYS A 1 200 ? -4.148 -10.288 -28.987 0.50 28.54 229 LYS A CA 1
ATOM 1279 C CA B LYS A 1 200 ? -4.153 -10.292 -28.991 0.50 28.54 229 LYS A CA 1
ATOM 1280 C C . LYS A 1 200 ? -3.681 -11.738 -29.021 1.00 31.87 229 LYS A C 1
ATOM 1281 O O . LYS A 1 200 ? -3.977 -12.510 -28.096 1.00 27.77 229 LYS A O 1
ATOM 1292 N N . ALA A 1 201 ? -2.957 -12.134 -30.070 1.00 28.77 230 ALA A N 1
ATOM 1293 C CA . ALA A 1 201 ? -2.419 -13.487 -30.092 1.00 32.11 230 ALA A CA 1
ATOM 1294 C C . ALA A 1 201 ? -1.474 -13.714 -28.921 1.00 27.77 230 ALA A C 1
ATOM 1295 O O . ALA A 1 201 ? -1.467 -14.797 -28.329 1.00 29.78 230 ALA A O 1
ATOM 1297 N N . GLN A 1 202 ? -0.667 -12.703 -28.578 1.00 28.77 231 GLN A N 1
ATOM 1298 C CA . GLN A 1 202 ? 0.268 -12.836 -27.466 1.00 23.45 231 GLN A CA 1
ATOM 1299 C C . GLN A 1 202 ? -0.468 -12.836 -26.126 1.00 24.75 231 GLN A C 1
ATOM 1300 O O . GLN A 1 202 ? -0.033 -13.506 -25.178 1.00 27.05 231 GLN A O 1
ATOM 1306 N N . VAL A 1 203 ? -1.564 -12.077 -26.033 1.00 25.21 232 VAL A N 1
ATOM 1307 C CA A VAL A 1 203 ? -2.364 -12.050 -24.808 0.50 20.85 232 VAL A CA 1
ATOM 1308 C CA B VAL A 1 203 ? -2.356 -12.050 -24.804 0.50 20.85 232 VAL A CA 1
ATOM 1309 C C . VAL A 1 203 ? -2.923 -13.435 -24.516 1.00 26.87 232 VAL A C 1
ATOM 1310 O O . VAL A 1 203 ? -2.880 -13.920 -23.380 1.00 23.01 232 VAL A O 1
ATOM 1317 N N . TYR A 1 204 ? -3.445 -14.100 -25.539 1.00 21.70 233 TYR A N 1
ATOM 1318 C CA . TYR A 1 204 ? -3.989 -15.442 -25.364 1.00 26.82 233 TYR A CA 1
ATOM 1319 C C . TYR A 1 204 ? -2.913 -16.474 -25.045 1.00 26.70 233 TYR A C 1
ATOM 1320 O O . TYR A 1 204 ? -3.135 -17.346 -24.202 1.00 27.05 233 TYR A O 1
ATOM 1329 N N . GLU A 1 205 ? -1.745 -16.431 -25.707 1.00 26.10 234 GLU A N 1
ATOM 1330 C CA . GLU A 1 205 ? -0.739 -17.411 -25.293 1.00 25.40 234 GLU A CA 1
ATOM 1331 C C . GLU A 1 205 ? -0.245 -17.130 -23.881 1.00 25.69 234 GLU A C 1
ATOM 1332 O O . GLU A 1 205 ? 0.090 -18.070 -23.158 1.00 27.77 234 GLU A O 1
ATOM 1338 N N . ALA A 1 206 ? -0.211 -15.863 -23.461 1.00 26.45 235 ALA A N 1
ATOM 1339 C CA . ALA A 1 206 ? 0.205 -15.571 -22.087 1.00 23.28 235 ALA A CA 1
ATOM 1340 C C . ALA A 1 206 ? -0.759 -16.191 -21.081 1.00 24.10 235 ALA A C 1
ATOM 1341 O O . ALA A 1 206 ? -0.333 -16.787 -20.084 1.00 25.33 235 ALA A O 1
ATOM 1343 N N A MET A 1 207 ? -2.066 -16.071 -21.325 0.50 22.25 236 MET A N 1
ATOM 1344 N N B MET A 1 207 ? -2.067 -16.079 -21.328 0.50 22.25 236 MET A N 1
ATOM 1345 C CA A MET A 1 207 ? -3.016 -16.634 -20.372 0.50 20.56 236 MET A CA 1
ATOM 1346 C CA B MET A 1 207 ? -3.014 -16.628 -20.363 0.50 20.57 236 MET A CA 1
ATOM 1347 C C A MET A 1 207 ? -3.061 -18.154 -20.462 0.50 23.94 236 MET A C 1
ATOM 1348 C C B MET A 1 207 ? -3.125 -18.147 -20.474 0.50 23.97 236 MET A C 1
ATOM 1349 O O A MET A 1 207 ? -3.234 -18.830 -19.442 0.50 22.12 236 MET A O 1
ATOM 1350 O O B MET A 1 207 ? -3.395 -18.818 -19.471 0.50 22.16 236 MET A O 1
ATOM 1359 N N . GLU A 1 208 ? -2.897 -18.710 -21.666 1.00 24.69 237 GLU A N 1
ATOM 1360 C CA . GLU A 1 208 ? -2.865 -20.164 -21.796 1.00 22.47 237 GLU A CA 1
ATOM 1361 C C . GLU A 1 208 ? -1.613 -20.748 -21.150 1.00 23.04 237 GLU A C 1
ATOM 1362 O O . GLU A 1 208 ? -1.674 -21.805 -20.516 1.00 24.91 237 GLU A O 1
ATOM 1368 N N . ALA A 1 209 ? -0.471 -20.070 -21.296 1.00 22.49 238 ALA A N 1
ATOM 1369 C CA . ALA A 1 209 ? 0.744 -20.484 -20.594 1.00 21.80 238 ALA A CA 1
ATOM 1370 C C . ALA A 1 209 ? 0.543 -20.453 -19.086 1.00 22.06 238 ALA A C 1
ATOM 1371 O O . ALA A 1 209 ? 0.966 -21.371 -18.379 1.00 24.58 238 ALA A O 1
ATOM 1373 N N . TRP A 1 210 ? -0.094 -19.393 -18.581 1.00 20.88 239 TRP A N 1
ATOM 1374 C CA . TRP A 1 210 ? -0.322 -19.286 -17.142 1.00 22.36 239 TRP A CA 1
ATOM 1375 C C . TRP A 1 210 ? -1.240 -20.391 -16.663 1.00 19.22 239 TRP A C 1
ATOM 1376 O O . TRP A 1 210 ? -1.012 -20.979 -15.593 1.00 21.05 239 TRP A O 1
ATOM 1387 N N . THR A 1 211 ? -2.280 -20.701 -17.450 1.00 22.95 240 THR A N 1
ATOM 1388 C CA . THR A 1 211 ? -3.212 -21.765 -17.080 1.00 21.72 240 THR A CA 1
ATOM 1389 C C . THR A 1 211 ? -2.500 -23.112 -16.998 1.00 23.51 240 THR A C 1
ATOM 1390 O O . THR A 1 211 ? -2.676 -23.865 -16.028 1.00 23.90 240 THR A O 1
ATOM 1394 N N . ASP A 1 212 ? -1.678 -23.429 -18.008 1.00 22.17 241 ASP A N 1
ATOM 1395 C CA . ASP A 1 212 ? -0.945 -24.694 -17.993 1.00 26.37 241 ASP A CA 1
ATOM 1396 C C . ASP A 1 212 ? 0.048 -24.744 -16.835 1.00 23.58 241 ASP A C 1
ATOM 1397 O O . ASP A 1 212 ? 0.220 -25.787 -16.192 1.00 27.01 241 ASP A O 1
ATOM 1402 N N . LEU A 1 213 ? 0.714 -23.625 -16.559 1.00 23.26 242 LEU A N 1
ATOM 1403 C CA . LEU A 1 213 ? 1.625 -23.569 -15.421 1.00 28.16 242 LEU A CA 1
ATOM 1404 C C . LEU 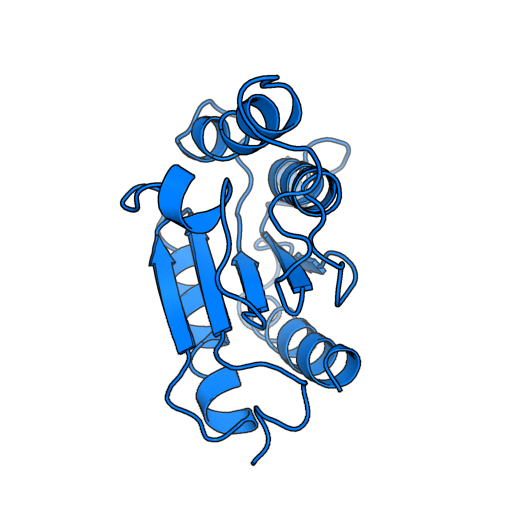A 1 213 ? 0.878 -23.770 -14.101 1.00 24.78 242 LEU A C 1
ATOM 1405 O O . LEU A 1 213 ? 1.352 -24.484 -13.207 1.00 21.72 242 LEU A O 1
ATOM 1410 N N . PHE A 1 214 ? -0.315 -23.176 -13.970 1.00 21.38 243 PHE A N 1
ATOM 1411 C CA . PHE A 1 214 ? -1.094 -23.385 -12.759 1.00 22.99 243 PHE A CA 1
ATOM 1412 C C . PHE A 1 214 ? -1.401 -24.860 -12.551 1.00 20.78 243 PHE A C 1
ATOM 1413 O O . PHE A 1 214 ? -1.296 -25.381 -11.436 1.00 23.33 243 PHE A O 1
ATOM 1421 N N . LEU A 1 215 ? -1.826 -25.543 -13.614 1.00 22.45 244 LEU A N 1
ATOM 1422 C CA . LEU A 1 215 ? -2.196 -26.945 -13.472 1.00 27.31 244 LEU A CA 1
ATOM 1423 C C . LEU A 1 215 ? -1.002 -27.800 -13.065 1.00 33.75 244 LEU A C 1
ATOM 1424 O O . LEU A 1 215 ? -1.163 -28.785 -12.334 1.00 29.76 244 LEU A O 1
ATOM 1429 N N . GLN A 1 216 ? 0.204 -27.424 -13.496 1.00 29.16 245 GLN A N 1
ATOM 1430 C CA . GLN A 1 216 ? 1.387 -28.171 -13.086 1.00 33.79 245 GLN A CA 1
ATOM 1431 C C . GLN A 1 216 ? 1.735 -27.906 -11.626 1.00 27.97 245 GLN A C 1
ATOM 1432 O O . GLN A 1 216 ? 2.046 -28.842 -10.882 1.00 31.57 245 GLN A O 1
ATOM 1438 N N . TYR A 1 217 ? 1.692 -26.639 -11.195 1.00 24.89 246 TYR A N 1
ATOM 1439 C CA . TYR A 1 217 ? 1.850 -26.334 -9.772 1.00 21.52 246 TYR A CA 1
ATOM 1440 C C . TYR A 1 217 ? 0.804 -27.057 -8.930 1.00 23.72 246 TYR A C 1
ATOM 1441 O O . TYR A 1 217 ? 1.092 -27.508 -7.813 1.00 26.74 246 TYR A O 1
ATOM 1450 N N . ALA A 1 218 ? -0.429 -27.155 -9.443 1.00 25.27 247 ALA A N 1
ATOM 1451 C CA . ALA A 1 218 ? -1.517 -27.742 -8.664 1.00 26.16 247 ALA A CA 1
ATOM 1452 C C . ALA A 1 218 ? -1.290 -29.227 -8.414 1.00 29.52 247 ALA A C 1
ATOM 1453 O O . ALA A 1 218 ? -1.797 -29.772 -7.426 1.00 30.15 247 ALA A O 1
ATOM 1455 N N . LYS A 1 219 ? -0.547 -29.897 -9.293 1.00 37.64 248 LYS A N 1
ATOM 1456 C CA . LYS A 1 219 ? -0.180 -31.295 -9.073 1.00 49.69 248 LYS A CA 1
ATOM 1457 C C . LYS A 1 219 ? 0.798 -31.418 -7.905 1.00 42.65 248 LYS A C 1
ATOM 1458 O O . LYS A 1 219 ? 0.750 -32.387 -7.146 1.00 56.65 248 LYS A O 1
#

Nearest PDB structures (foldseek):
  6pup-assembly1_A  TM=9.929E-01  e=6.260E-30  Schizosaccharomyces japonicus yFS275
  7r2o-assembly1_A  TM=6.777E-01  e=9.720E-06  Escherichia coli K-12
  4n82-assembly1_B  TM=5.247E-01  e=1.244E-05  Streptococcus sanguinis SK36
  3c3j-assembly1_A  TM=4.917E-01  e=3.984E-02  Escherichia coli K-12
  3i0z-assembly1_B  TM=4.867E-01  e=1.453E-01  Streptococcus pneumoniae TIGR4

Organism: Schizosaccharomyces japonicus (strain yFS275 / FY16936) (NCBI:txid402676)

Radius of gyration: 15.2 Å; Cα contacts (8 Å, |Δi|>4): 350; chains: 1; bounding box: 28×44×45 Å

Foldseek 3Di:
DLLVVLQADAEEEEEEDDPCPLVVLSVVLQVLVCVVSVDPRYHYYYPLPDDVCVPQLAHDARYEYEYEYEFDPDDDCLVVVLVVLVCSLPPPVGDWLRQLRYSAYEYEYEYACVVQPDCRASVSSVSVVVSSVRSNGHHQDYYHYAHCPPPVVVRNVSSVVVSVVSSVSSD

B-factor: mean 29.44, std 10.24, range [11.57, 70.25]